Protein AF-A0A9E3TW87-F1 (afdb_monomer)

Mean predicted aligned error: 8.85 Å

Secondary structure (DSSP, 8-state):
-HHHHHHHHHHHHHHHHHHHHHHHHHHHHTT-SSHHHHHHHHHHHHH---GGGHHHHHHHHHT---HHHHHHHHHHHHHS--HHHHHHHHHHHHH-SSHHHHHHHHHHHHHH--HHHHHHHHHHTT-SSHHHHHHHHHHHHHHT-GGGHHHHHHTSEEEEEEEEEEEEEEEEEEE--TTSSS-PEEEEEEEEEEEEEEEE-HHHHHHHHHHTGGGT---TT-HHHHHHHHHHHTPPP---TT---

Sequence (245 aa):
QEVRLMSLNQRFDDAQRKWKPDLKRYRDNLNSRNDRTRAAALADIRAVKDPLAGASLIEMYDAEDYPEVRVLWIEVMGRTPGGAVTSAIVRAALEDTDQRVREAARDVLEVRGDDGALGRLHGELHSKDNTRVQLAAMAIERIGSQESMLPLIEALVTEHKFVVTRGNPGATSASFSPTGQGGGGLSAGGSTTVETRKIANSQALSALRKITQAHNVNFQYDEQAWKTWYGALHAPPEVNLRRVP

Nearest PDB structures (foldseek):
  6gx7-assembly2_F  TM=5.985E-01  e=6.066E-04  synthetic construct
  4xl5-assembly1_C  TM=5.994E-01  e=2.071E-03  synthetic construct
  6veh-assembly1_A  TM=5.968E-01  e=4.773E-03  synthetic construct
  4xvp-assembly3_F  TM=6.065E-01  e=9.038E-03  synthetic construct
  4zv6-assembly1_A  TM=4.979E-01  e=3.068E-03  synthetic construct

pLDDT: mean 88.92, std 13.25, range [42.31, 98.69]

Foldseek 3Di:
DVVVVVVVVVVLVVLLVVLQVLLVCLVVQCPDPDPVSVVVSLVVLQPDAELSPQVNLLVCLVPDPDLVVVLSSLNSLLNHDDLSSLVSLLCQLQPPPDPVSVVSSLVSCLVSLDVSNVVVLLVQLQDLDVSSVLSSLLSLLSNLDLVCLLSLLVSQKYKHKDWDKDFDQPDWDWDDDPPPPDDTDTDDTIDIDIDIDIDGRPSSQSSNCSNCVVVVDHPRSPSVVSVVVVCVVPPDDDPPPPPDD

Solvent-accessible surface area (backbone atoms only — not comparable to full-atom values): 13578 Å² total; per-residue (Å²): 114,66,71,60,52,52,54,50,50,51,54,51,52,55,54,31,59,52,37,42,63,50,51,51,52,30,58,56,29,55,71,43,92,46,66,69,50,21,54,49,21,53,49,55,56,65,65,48,51,57,52,56,35,37,69,39,48,52,52,52,38,76,72,45,88,50,58,75,56,32,34,52,40,44,58,30,45,57,62,27,59,51,73,69,37,45,50,50,40,52,45,32,35,61,63,48,89,49,66,67,35,18,49,50,23,36,55,39,46,38,75,58,66,48,67,74,46,51,60,50,37,51,55,31,37,70,43,81,47,66,67,44,22,39,38,25,23,48,43,46,37,65,50,48,57,71,85,47,48,65,55,32,44,70,28,20,58,42,77,37,78,41,83,46,70,50,59,52,84,87,41,66,50,73,49,78,69,91,80,81,77,80,75,72,46,81,42,72,50,51,49,78,44,78,44,78,44,79,42,76,31,65,37,20,46,50,23,46,44,62,58,38,48,92,70,74,62,82,60,77,74,41,47,66,61,46,51,55,50,53,50,63,74,68,50,75,81,78,80,72,85,80,78,73,135

Radius of gyration: 27.28 Å; Cα contacts (8 Å, |Δi|>4): 315; chains: 1; bounding box: 72×95×77 Å

Structure (mmCIF, N/CA/C/O backbone):
data_AF-A0A9E3TW87-F1
#
_entry.id   AF-A0A9E3TW87-F1
#
loop_
_atom_site.group_PDB
_atom_site.id
_atom_site.type_symbol
_atom_site.label_atom_id
_atom_site.label_alt_id
_atom_site.label_comp_id
_atom_site.label_asym_id
_atom_site.label_entity_id
_atom_site.label_seq_id
_atom_site.pdbx_PDB_ins_code
_atom_site.Cartn_x
_atom_site.Cartn_y
_atom_site.Cartn_z
_atom_site.occupancy
_atom_site.B_iso_or_equiv
_atom_site.auth_seq_id
_atom_site.auth_comp_id
_atom_site.auth_asym_id
_atom_site.auth_atom_id
_atom_site.pdbx_PDB_model_num
ATOM 1 N N . GLN A 1 1 ? 40.172 -2.857 8.205 1.00 63.84 1 GLN A N 1
ATOM 2 C CA . GLN A 1 1 ? 38.732 -3.204 8.172 1.00 63.84 1 GLN A CA 1
ATOM 3 C C . GLN A 1 1 ? 37.906 -2.080 7.542 1.00 63.84 1 GLN A C 1
ATOM 5 O O . GLN A 1 1 ? 37.118 -2.360 6.649 1.00 63.84 1 GLN A O 1
ATOM 10 N N . GLU A 1 2 ? 38.167 -0.819 7.896 1.00 75.44 2 GLU A N 1
ATOM 11 C CA . GLU A 1 2 ? 37.459 0.370 7.382 1.00 75.44 2 GLU A CA 1
ATOM 12 C C . GLU A 1 2 ? 37.583 0.595 5.864 1.00 75.44 2 GLU A C 1
ATOM 14 O O . GLU A 1 2 ? 36.572 0.787 5.201 1.00 75.44 2 GLU A O 1
ATOM 19 N N . VAL A 1 3 ? 38.773 0.443 5.268 1.00 77.94 3 VAL A N 1
ATOM 20 C CA . VAL A 1 3 ? 38.970 0.580 3.802 1.00 77.94 3 VAL A CA 1
ATOM 21 C C . VAL A 1 3 ? 38.133 -0.433 2.996 1.00 77.94 3 VAL A C 1
ATOM 23 O O . VAL A 1 3 ? 37.632 -0.138 1.909 1.00 77.94 3 VAL A O 1
ATOM 26 N N . ARG A 1 4 ? 37.919 -1.640 3.543 1.00 77.50 4 ARG A N 1
ATOM 27 C CA . ARG A 1 4 ? 37.067 -2.665 2.917 1.00 77.50 4 ARG A CA 1
ATOM 28 C C . ARG A 1 4 ? 35.583 -2.288 3.016 1.00 77.50 4 ARG A C 1
ATOM 30 O O . ARG A 1 4 ? 34.853 -2.497 2.059 1.00 77.50 4 ARG A O 1
ATOM 37 N N . LEU A 1 5 ? 35.150 -1.709 4.136 1.00 76.00 5 LEU A N 1
ATOM 38 C CA . LEU A 1 5 ? 33.772 -1.235 4.313 1.00 76.00 5 LEU A CA 1
ATOM 39 C C . LEU A 1 5 ? 33.472 -0.029 3.411 1.00 76.00 5 LEU A C 1
ATOM 41 O O . LEU A 1 5 ? 32.452 -0.019 2.730 1.00 76.00 5 LEU A O 1
ATOM 45 N N . MET A 1 6 ? 34.394 0.933 3.325 1.00 74.94 6 MET A N 1
ATOM 46 C CA . MET A 1 6 ? 34.268 2.092 2.434 1.00 74.94 6 MET A CA 1
ATOM 47 C C . MET A 1 6 ? 34.175 1.677 0.960 1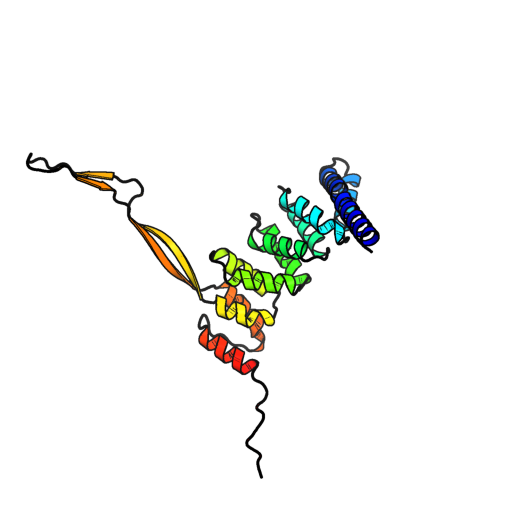.00 74.94 6 MET A C 1
ATOM 49 O O . MET A 1 6 ? 33.304 2.157 0.242 1.00 74.94 6 MET A O 1
ATOM 53 N N . SER A 1 7 ? 35.016 0.738 0.513 1.00 78.75 7 SER A N 1
ATOM 54 C CA . SER A 1 7 ? 34.972 0.253 -0.877 1.00 78.75 7 SER A CA 1
ATOM 55 C C . SER A 1 7 ? 33.719 -0.568 -1.200 1.00 78.75 7 SER A C 1
ATOM 57 O O . SER A 1 7 ? 33.245 -0.526 -2.335 1.00 78.75 7 SER A O 1
ATOM 59 N N . LEU A 1 8 ? 33.153 -1.292 -0.228 1.00 76.25 8 LEU A N 1
ATOM 60 C CA . LEU A 1 8 ? 31.867 -1.975 -0.392 1.00 76.25 8 LEU A CA 1
ATOM 61 C C . LEU A 1 8 ? 30.704 -0.982 -0.494 1.00 76.25 8 LEU A C 1
ATOM 63 O O . LEU A 1 8 ? 29.895 -1.118 -1.409 1.00 76.25 8 LEU A O 1
ATOM 67 N N . ASN A 1 9 ? 30.663 0.036 0.372 1.00 82.62 9 ASN A N 1
ATOM 68 C CA . ASN A 1 9 ? 29.645 1.088 0.305 1.00 82.62 9 ASN A CA 1
ATOM 69 C C . ASN A 1 9 ? 29.716 1.846 -1.022 1.00 82.62 9 ASN A C 1
ATOM 71 O O . ASN A 1 9 ? 28.702 2.023 -1.682 1.00 82.62 9 ASN A O 1
ATOM 75 N N . GLN A 1 10 ? 30.920 2.196 -1.477 1.00 82.75 10 GLN A N 1
ATOM 76 C CA . GLN A 1 10 ? 31.086 2.887 -2.752 1.00 82.75 10 GLN A CA 1
ATOM 77 C C . GLN A 1 10 ? 30.584 2.049 -3.937 1.00 82.75 10 GLN A C 1
ATOM 79 O O . GLN A 1 10 ? 29.877 2.557 -4.800 1.00 82.75 10 GLN A O 1
ATOM 84 N N . ARG A 1 11 ? 30.886 0.743 -3.964 1.00 76.12 11 ARG A N 1
ATOM 85 C CA . ARG A 1 11 ? 30.371 -0.163 -5.006 1.00 76.12 11 ARG A CA 1
ATOM 86 C C . ARG A 1 11 ? 28.851 -0.292 -4.967 1.00 76.12 11 ARG A C 1
ATOM 88 O O . ARG A 1 11 ? 28.235 -0.401 -6.024 1.00 76.12 11 ARG A O 1
ATOM 95 N N . PHE A 1 12 ? 28.271 -0.308 -3.771 1.00 79.19 12 PHE A N 1
ATOM 96 C CA . PHE A 1 12 ? 26.826 -0.337 -3.577 1.00 79.19 12 PHE A CA 1
ATOM 97 C C . PHE A 1 12 ? 26.178 0.947 -4.114 1.00 79.19 12 PHE A C 1
ATOM 99 O O . PHE A 1 12 ? 25.271 0.865 -4.942 1.00 79.19 12 PHE A O 1
ATOM 106 N N . ASP A 1 13 ? 26.712 2.112 -3.748 1.00 82.38 13 ASP A N 1
ATOM 107 C CA . ASP A 1 13 ? 26.238 3.420 -4.213 1.00 82.38 13 ASP A CA 1
ATOM 108 C C . ASP A 1 13 ? 26.360 3.561 -5.736 1.00 82.38 13 ASP A C 1
ATOM 110 O O . ASP A 1 13 ? 25.431 4.010 -6.411 1.00 82.38 13 ASP A O 1
ATOM 114 N N . ASP A 1 14 ? 27.490 3.137 -6.305 1.00 84.06 14 ASP A N 1
ATOM 115 C CA . ASP A 1 14 ? 27.721 3.176 -7.749 1.00 84.06 14 ASP A CA 1
ATOM 116 C C . ASP A 1 14 ? 26.752 2.254 -8.498 1.00 84.06 14 ASP A C 1
ATOM 118 O O . ASP A 1 14 ? 26.253 2.611 -9.566 1.00 84.06 14 ASP A O 1
ATOM 122 N N . ALA A 1 15 ? 26.452 1.076 -7.947 1.00 77.50 15 ALA A N 1
ATOM 123 C CA . ALA A 1 15 ? 25.490 0.152 -8.535 1.00 77.50 15 ALA A CA 1
ATOM 124 C C . ALA A 1 15 ? 24.050 0.689 -8.459 1.00 77.50 15 ALA A C 1
ATOM 126 O O . ALA A 1 15 ? 23.321 0.598 -9.447 1.00 77.50 15 ALA A O 1
ATOM 127 N N . GLN A 1 16 ? 23.661 1.340 -7.358 1.00 79.81 16 GLN A N 1
ATOM 128 C CA . GLN A 1 16 ? 22.368 2.030 -7.267 1.00 79.81 16 GLN A CA 1
ATOM 129 C C . GLN A 1 16 ? 22.259 3.187 -8.271 1.00 79.81 16 GLN A C 1
ATOM 131 O O . GLN A 1 16 ? 21.231 3.348 -8.932 1.00 79.81 16 GLN A O 1
ATOM 136 N N . ARG A 1 17 ? 23.330 3.975 -8.437 1.00 84.06 17 ARG A N 1
ATOM 137 C CA . ARG A 1 17 ? 23.361 5.130 -9.353 1.00 84.06 17 ARG A CA 1
ATOM 138 C C . ARG A 1 17 ? 23.232 4.750 -10.824 1.00 84.06 17 ARG A C 1
ATOM 140 O O . ARG A 1 17 ? 22.757 5.574 -11.604 1.00 84.06 17 ARG A O 1
ATOM 147 N N . LYS A 1 18 ? 23.626 3.534 -11.209 1.00 91.19 18 LYS A N 1
ATOM 148 C CA . LYS A 1 18 ? 23.510 3.051 -12.597 1.00 91.19 18 LYS A CA 1
ATOM 149 C C . LYS A 1 18 ? 22.063 2.875 -13.048 1.00 91.19 18 LYS A C 1
ATOM 151 O O . LYS A 1 18 ? 21.763 3.135 -14.209 1.00 91.19 18 LYS A O 1
ATOM 156 N N . TRP A 1 19 ? 21.164 2.505 -12.137 1.00 95.19 19 TRP A N 1
ATOM 157 C CA . TRP A 1 19 ? 19.776 2.220 -12.497 1.00 95.19 19 TRP A CA 1
ATOM 158 C C . TRP A 1 19 ? 19.000 3.457 -12.942 1.00 95.19 19 TRP A C 1
ATOM 160 O O . TRP A 1 19 ? 18.199 3.372 -13.867 1.00 95.19 19 TRP A O 1
ATOM 170 N N . LYS A 1 20 ? 19.252 4.624 -12.347 1.00 95.06 20 LYS A N 1
ATOM 171 C CA . LYS A 1 20 ? 18.506 5.846 -12.671 1.00 95.06 20 LYS A CA 1
ATOM 172 C C . LYS A 1 20 ? 18.641 6.275 -14.146 1.00 95.06 20 LYS A C 1
ATOM 174 O O . LYS A 1 20 ? 17.605 6.485 -14.776 1.00 95.06 20 LYS A O 1
ATOM 179 N N . PRO A 1 21 ? 19.848 6.400 -14.736 1.00 96.56 21 PRO A N 1
ATOM 180 C CA . PRO A 1 21 ? 19.993 6.677 -16.166 1.00 96.56 21 PRO A CA 1
ATOM 181 C C . PRO A 1 21 ? 19.332 5.628 -17.069 1.00 96.56 21 PRO A C 1
ATOM 183 O O . PRO A 1 21 ? 18.694 5.994 -18.055 1.00 96.56 21 PRO A O 1
ATOM 186 N N . ASP A 1 22 ? 19.458 4.341 -16.732 1.00 96.81 22 ASP A N 1
ATOM 187 C CA . ASP A 1 22 ? 18.876 3.256 -17.526 1.00 96.81 22 ASP A CA 1
ATOM 188 C C . ASP A 1 22 ? 17.345 3.295 -17.502 1.00 96.81 22 ASP A C 1
ATOM 190 O O . ASP A 1 22 ? 16.719 3.276 -18.561 1.00 96.81 22 ASP A O 1
ATOM 194 N N . LEU A 1 23 ? 16.738 3.446 -16.320 1.00 97.69 23 LEU A N 1
ATOM 195 C CA . LEU A 1 23 ? 15.285 3.549 -16.176 1.00 97.69 23 LEU A CA 1
ATOM 196 C C . LEU A 1 23 ? 14.719 4.786 -16.880 1.00 97.69 23 LEU A C 1
ATOM 198 O O . LEU A 1 23 ? 13.687 4.674 -17.541 1.00 97.69 23 LEU A O 1
ATOM 202 N N . LYS A 1 24 ? 15.411 5.934 -16.816 1.00 97.88 24 LYS A N 1
ATOM 203 C CA . LYS A 1 24 ? 15.034 7.129 -17.590 1.00 97.88 24 LYS A CA 1
ATOM 204 C C . LYS A 1 24 ? 15.050 6.851 -19.090 1.00 97.88 24 LYS A C 1
ATOM 206 O O . LYS A 1 24 ? 14.064 7.114 -19.770 1.00 97.88 24 LYS A O 1
ATOM 211 N N . ARG A 1 25 ? 16.123 6.233 -19.598 1.00 98.00 25 ARG A N 1
ATOM 212 C CA . ARG A 1 25 ? 16.220 5.849 -21.014 1.00 98.00 25 ARG A CA 1
ATOM 213 C C . ARG A 1 25 ? 15.094 4.894 -21.418 1.00 98.00 25 ARG A C 1
ATOM 215 O O . ARG A 1 25 ? 14.512 5.066 -22.487 1.00 98.00 25 ARG A O 1
ATOM 222 N N . TYR A 1 26 ? 14.780 3.891 -20.598 1.00 98.00 26 TYR A N 1
ATOM 223 C CA . TYR A 1 26 ? 13.673 2.978 -20.891 1.00 98.00 26 TYR A CA 1
ATOM 224 C C . TYR A 1 26 ? 12.335 3.718 -20.902 1.00 98.00 26 TYR A C 1
ATOM 226 O O . TYR A 1 26 ? 11.549 3.542 -21.832 1.00 98.00 26 TYR A O 1
ATOM 234 N N . ARG A 1 27 ? 12.102 4.602 -19.929 1.00 98.00 27 ARG A N 1
ATOM 235 C CA . ARG A 1 27 ? 10.888 5.415 -19.861 1.00 98.00 27 ARG A CA 1
ATOM 236 C C . ARG A 1 27 ? 10.709 6.310 -21.087 1.00 98.00 27 ARG A C 1
ATOM 238 O O . ARG A 1 27 ? 9.609 6.350 -21.642 1.00 98.00 27 ARG A O 1
ATOM 245 N N . ASP A 1 28 ? 11.771 6.976 -21.530 1.00 97.69 28 ASP A N 1
ATOM 246 C CA . ASP A 1 28 ? 11.757 7.806 -22.739 1.00 97.69 28 ASP A CA 1
ATOM 247 C C . ASP A 1 28 ? 11.458 6.957 -23.983 1.00 97.69 28 ASP A C 1
ATOM 249 O O . ASP A 1 28 ? 10.641 7.326 -24.831 1.00 97.69 28 ASP A O 1
ATOM 253 N N . ASN A 1 29 ? 12.056 5.765 -24.062 1.00 98.19 29 ASN A N 1
ATOM 254 C CA . ASN A 1 29 ? 11.849 4.835 -25.167 1.00 98.19 29 ASN A CA 1
ATOM 255 C C . ASN A 1 29 ? 10.424 4.262 -25.235 1.00 98.19 29 ASN A C 1
ATOM 257 O O . ASN A 1 29 ? 10.007 3.872 -26.329 1.00 98.19 29 ASN A O 1
ATOM 261 N N . LEU A 1 30 ? 9.647 4.266 -24.140 1.00 97.19 30 LEU A N 1
ATOM 262 C CA . LEU A 1 30 ? 8.211 3.946 -24.190 1.00 97.19 30 LEU A CA 1
ATOM 263 C C . LEU A 1 30 ? 7.424 4.928 -25.072 1.00 97.19 30 LEU A C 1
ATOM 265 O O . LEU A 1 30 ? 6.406 4.542 -25.638 1.00 97.19 30 LEU A O 1
ATOM 269 N N . ASN A 1 31 ? 7.915 6.158 -25.259 1.00 95.12 31 ASN A N 1
ATOM 270 C CA . ASN A 1 31 ? 7.292 7.169 -26.120 1.00 95.12 31 ASN A CA 1
ATOM 271 C C . ASN A 1 31 ? 7.835 7.144 -27.567 1.00 95.12 31 ASN A C 1
ATOM 273 O O . ASN A 1 31 ? 7.467 7.987 -28.388 1.00 95.12 31 ASN A O 1
ATOM 277 N N . SER A 1 32 ? 8.728 6.205 -27.906 1.00 97.00 32 SER A N 1
ATOM 278 C CA . SER A 1 32 ? 9.343 6.133 -29.236 1.00 97.00 32 SER A CA 1
ATOM 279 C C . SER A 1 32 ? 8.311 5.878 -30.338 1.00 97.00 32 SER A C 1
ATOM 281 O O . SER A 1 32 ? 7.417 5.048 -30.199 1.00 97.00 32 SER A O 1
ATOM 283 N N . ARG A 1 33 ? 8.476 6.512 -31.506 1.00 96.44 33 ARG A N 1
ATOM 284 C CA . ARG A 1 33 ? 7.653 6.209 -32.694 1.00 96.44 33 ARG A CA 1
ATOM 285 C C . ARG A 1 33 ? 7.914 4.808 -33.258 1.00 96.44 33 ARG A C 1
ATOM 287 O O . ARG A 1 33 ? 7.078 4.290 -33.986 1.00 96.44 33 ARG A O 1
ATOM 294 N N . ASN A 1 34 ? 9.049 4.191 -32.926 1.00 97.62 34 ASN A N 1
ATOM 295 C CA . ASN A 1 34 ? 9.398 2.847 -33.376 1.00 97.62 34 ASN A CA 1
ATOM 296 C C . ASN A 1 34 ? 8.839 1.788 -32.415 1.00 97.62 34 ASN A C 1
ATOM 298 O O . ASN A 1 34 ? 9.266 1.691 -31.263 1.00 97.62 34 ASN A O 1
ATOM 302 N N . ASP A 1 35 ? 7.929 0.957 -32.919 1.00 97.44 35 ASP A N 1
ATOM 303 C CA . ASP A 1 35 ? 7.254 -0.103 -32.163 1.00 97.44 35 ASP A CA 1
ATOM 304 C C . ASP A 1 35 ? 8.229 -1.090 -31.515 1.00 97.44 35 ASP A C 1
ATOM 306 O O . ASP A 1 35 ? 8.029 -1.490 -30.368 1.00 97.44 35 ASP A O 1
ATOM 310 N N . ARG A 1 36 ? 9.324 -1.438 -32.205 1.00 97.56 36 ARG A N 1
ATOM 311 C CA . ARG A 1 36 ? 10.351 -2.338 -31.657 1.00 97.56 36 ARG A CA 1
ATOM 312 C C . ARG A 1 36 ? 11.069 -1.706 -30.472 1.00 97.56 36 ARG A C 1
ATOM 314 O O . ARG A 1 36 ? 11.344 -2.395 -29.497 1.00 97.56 36 ARG A O 1
ATOM 321 N N . THR A 1 37 ? 11.343 -0.403 -30.534 1.00 98.06 37 THR A N 1
ATOM 322 C CA . THR A 1 37 ? 11.973 0.338 -29.433 1.00 98.06 37 THR A CA 1
ATOM 323 C C . THR A 1 37 ? 11.049 0.420 -28.222 1.00 98.06 37 THR A C 1
ATOM 325 O O . THR A 1 37 ? 11.506 0.169 -27.109 1.00 98.06 37 THR A O 1
ATOM 328 N N . ARG A 1 38 ? 9.751 0.695 -28.425 1.00 97.81 38 ARG A N 1
ATOM 329 C CA . ARG A 1 38 ? 8.768 0.688 -27.326 1.00 97.81 38 ARG A CA 1
ATOM 330 C C . ARG A 1 38 ? 8.646 -0.692 -26.683 1.00 97.81 38 ARG A C 1
ATOM 332 O O . ARG A 1 38 ? 8.673 -0.805 -25.461 1.00 97.81 38 ARG A O 1
ATOM 339 N N . ALA A 1 39 ? 8.543 -1.741 -27.502 1.00 98.00 39 ALA A N 1
ATOM 340 C CA . ALA A 1 39 ? 8.435 -3.115 -27.020 1.00 98.00 39 ALA A CA 1
ATOM 341 C C . ALA A 1 39 ? 9.685 -3.552 -26.238 1.00 98.00 39 ALA A C 1
ATOM 343 O O . ALA A 1 39 ? 9.552 -4.151 -25.173 1.00 98.00 39 ALA A O 1
ATOM 344 N N . ALA A 1 40 ? 10.881 -3.209 -26.730 1.00 98.19 40 ALA A N 1
ATOM 345 C CA . ALA A 1 40 ? 12.136 -3.473 -26.031 1.00 98.19 40 ALA A CA 1
ATOM 346 C C . ALA A 1 40 ? 12.194 -2.743 -24.682 1.00 98.19 40 ALA A C 1
ATOM 348 O O . ALA A 1 40 ? 12.457 -3.374 -23.668 1.00 98.19 40 ALA A O 1
ATOM 349 N N . ALA A 1 41 ? 11.841 -1.456 -24.640 1.00 98.06 41 ALA A N 1
ATOM 350 C CA . ALA A 1 41 ? 11.826 -0.690 -23.396 1.00 98.06 41 ALA A CA 1
ATOM 351 C C . ALA A 1 41 ? 10.852 -1.253 -22.352 1.00 98.06 41 ALA A C 1
ATOM 353 O O . ALA A 1 41 ? 11.186 -1.342 -21.173 1.00 98.06 41 ALA A O 1
ATOM 354 N N . LEU A 1 42 ? 9.660 -1.678 -22.780 1.00 98.12 4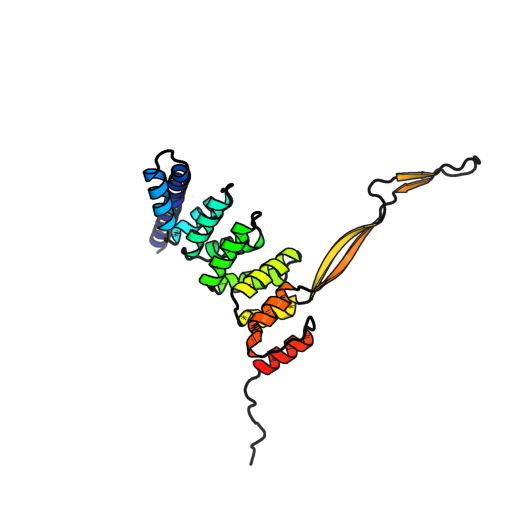2 LEU A N 1
ATOM 355 C CA . LEU A 1 42 ? 8.702 -2.329 -21.889 1.00 98.12 42 LEU A CA 1
ATOM 356 C C . LEU A 1 42 ? 9.237 -3.665 -21.352 1.00 98.12 42 LEU A C 1
ATOM 358 O O . LEU A 1 42 ? 9.028 -3.983 -20.180 1.00 98.12 42 LEU A O 1
ATOM 362 N N . ALA A 1 43 ? 9.922 -4.444 -22.193 1.00 98.00 43 ALA A N 1
ATOM 363 C CA . ALA A 1 43 ? 10.568 -5.683 -21.774 1.00 98.00 43 ALA A CA 1
ATOM 364 C C . ALA A 1 43 ? 11.702 -5.414 -20.772 1.00 98.00 43 ALA A C 1
ATOM 366 O O . ALA A 1 43 ? 11.744 -6.068 -19.731 1.00 98.00 43 ALA A O 1
ATOM 367 N N . ASP A 1 44 ? 12.547 -4.414 -21.037 1.00 97.69 44 ASP A N 1
ATOM 368 C CA . ASP A 1 44 ? 13.650 -4.009 -20.161 1.00 97.69 44 ASP A CA 1
ATOM 369 C C . ASP A 1 44 ? 13.133 -3.560 -18.789 1.00 97.69 44 ASP A C 1
ATOM 371 O O . ASP A 1 44 ? 13.623 -4.034 -17.765 1.00 97.69 44 ASP A O 1
ATOM 375 N N . ILE A 1 45 ? 12.084 -2.726 -18.751 1.00 97.56 45 ILE A N 1
ATOM 376 C CA . ILE A 1 45 ? 11.432 -2.292 -17.503 1.00 97.56 45 ILE A CA 1
ATOM 377 C C . ILE A 1 45 ? 10.907 -3.496 -16.713 1.00 97.56 45 ILE A C 1
ATOM 379 O O . ILE A 1 45 ? 11.156 -3.615 -15.515 1.00 97.56 45 ILE A O 1
ATOM 383 N N . ARG A 1 46 ? 10.211 -4.427 -17.375 1.00 96.62 46 ARG A N 1
ATOM 384 C CA . ARG A 1 46 ? 9.644 -5.616 -16.715 1.00 96.62 46 ARG A CA 1
ATOM 385 C C . ARG A 1 46 ? 10.696 -6.628 -16.263 1.00 96.62 46 ARG A C 1
ATOM 387 O O . ARG A 1 46 ? 10.415 -7.431 -15.372 1.00 96.62 46 ARG A O 1
ATOM 394 N N . ALA A 1 47 ? 11.879 -6.610 -16.869 1.00 95.94 47 ALA A N 1
ATOM 395 C CA . ALA A 1 47 ? 12.988 -7.480 -16.504 1.00 95.94 47 ALA A CA 1
ATOM 396 C C . ALA A 1 47 ? 13.724 -7.014 -15.236 1.00 95.94 47 ALA A C 1
ATOM 398 O O . ALA A 1 47 ? 14.486 -7.798 -14.664 1.00 95.94 47 ALA A O 1
ATOM 399 N N . VAL A 1 48 ? 13.490 -5.782 -14.767 1.00 94.94 48 VAL A N 1
ATOM 400 C CA . VAL A 1 48 ? 14.129 -5.253 -13.557 1.00 94.94 48 VAL A CA 1
ATOM 401 C C . VAL A 1 48 ? 13.682 -6.042 -12.326 1.00 94.94 48 VAL A C 1
ATOM 403 O O . VAL A 1 48 ? 12.505 -6.082 -11.973 1.00 94.94 48 VAL A O 1
ATOM 406 N N . LYS A 1 49 ? 14.656 -6.680 -11.671 1.00 90.88 49 LYS A N 1
ATOM 407 C CA . LYS A 1 49 ? 14.495 -7.420 -10.405 1.00 90.88 49 LYS A CA 1
ATOM 408 C C . LYS A 1 49 ? 15.630 -7.151 -9.412 1.00 90.88 49 LYS A C 1
ATOM 410 O O . LYS A 1 49 ? 15.662 -7.749 -8.341 1.00 90.88 49 LYS A O 1
ATOM 415 N N . ASP A 1 50 ? 16.586 -6.301 -9.786 1.00 92.62 50 ASP A N 1
ATOM 416 C CA . ASP A 1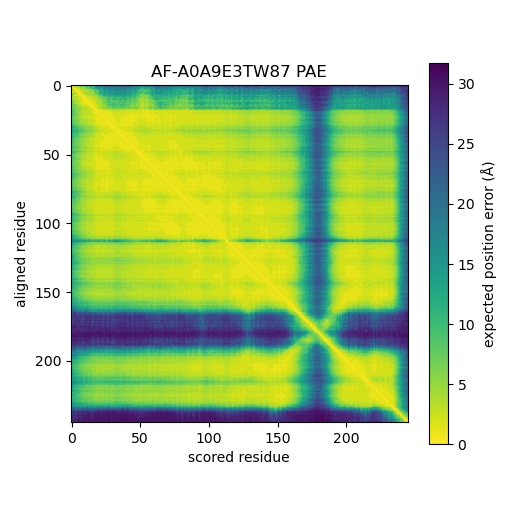 50 ? 17.748 -5.986 -8.960 1.00 92.62 50 ASP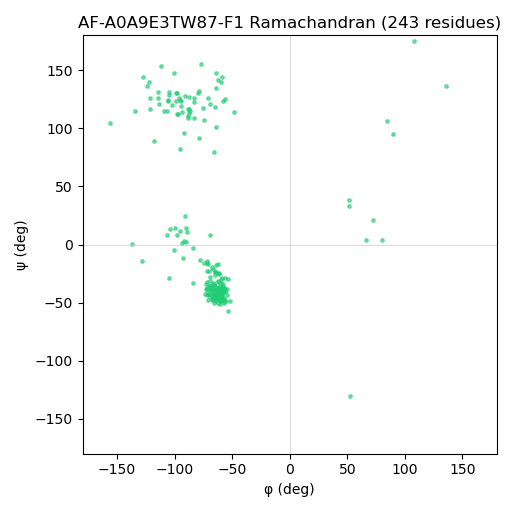 A CA 1
ATOM 417 C C . ASP A 1 50 ? 17.301 -5.173 -7.731 1.00 92.62 50 ASP A C 1
ATOM 419 O O . ASP A 1 50 ? 16.746 -4.084 -7.904 1.00 92.62 50 ASP A O 1
ATOM 423 N N . PRO A 1 51 ? 17.549 -5.647 -6.494 1.00 92.12 51 PRO A N 1
ATOM 424 C CA . PRO A 1 51 ? 17.238 -4.893 -5.279 1.00 92.12 51 PRO A CA 1
ATOM 425 C C . PRO A 1 51 ? 17.839 -3.477 -5.269 1.00 92.12 51 PRO A C 1
ATOM 427 O O . PRO A 1 51 ? 17.265 -2.556 -4.683 1.00 92.12 51 PRO A O 1
ATOM 430 N N . LEU A 1 52 ? 18.977 -3.275 -5.943 1.00 93.88 52 LEU A N 1
ATOM 431 C CA . LEU A 1 52 ? 19.652 -1.978 -6.039 1.00 93.88 52 LEU A CA 1
ATOM 432 C C . LEU A 1 52 ? 18.892 -0.973 -6.915 1.00 93.88 52 LEU A C 1
ATOM 434 O O . LEU A 1 52 ? 19.122 0.231 -6.799 1.00 93.88 52 LEU A O 1
ATOM 438 N N . ALA A 1 53 ? 17.947 -1.435 -7.738 1.00 96.12 53 ALA A N 1
ATOM 439 C CA . ALA A 1 53 ? 17.070 -0.567 -8.516 1.00 96.12 53 ALA A CA 1
ATOM 440 C C . ALA A 1 53 ? 15.989 0.109 -7.657 1.00 96.12 53 ALA A C 1
ATOM 442 O O . ALA A 1 53 ? 15.398 1.090 -8.105 1.00 96.12 53 ALA A O 1
ATOM 443 N N . GLY A 1 54 ? 15.739 -0.370 -6.429 1.00 96.25 54 GLY A N 1
ATOM 444 C CA . GLY A 1 54 ? 14.604 0.048 -5.600 1.00 96.25 54 GLY A CA 1
ATOM 445 C C . GLY A 1 54 ? 14.467 1.564 -5.434 1.00 96.25 54 GLY A C 1
ATOM 446 O O . GLY A 1 54 ? 13.399 2.109 -5.688 1.00 96.25 54 GLY A O 1
ATOM 447 N N . ALA A 1 55 ? 15.550 2.267 -5.090 1.00 95.50 55 ALA A N 1
ATOM 448 C CA . ALA A 1 55 ? 15.518 3.726 -4.939 1.00 95.50 55 ALA A CA 1
ATOM 449 C C . ALA A 1 55 ? 15.201 4.450 -6.259 1.00 95.50 55 ALA A C 1
ATOM 451 O O . ALA A 1 55 ? 14.434 5.410 -6.274 1.00 95.50 55 ALA A O 1
ATOM 452 N N . SER A 1 56 ? 15.752 3.961 -7.374 1.00 97.19 56 SER A N 1
ATOM 453 C CA . SER A 1 56 ? 15.507 4.554 -8.691 1.00 97.19 56 SER A CA 1
ATOM 454 C C . SER A 1 56 ? 14.082 4.277 -9.179 1.00 97.19 56 SER A C 1
ATOM 456 O O . SER A 1 56 ? 13.473 5.165 -9.761 1.00 97.19 56 SER A O 1
ATOM 458 N N . LEU A 1 57 ? 13.523 3.091 -8.911 1.00 98.19 57 LEU A N 1
ATOM 459 C CA . LEU A 1 57 ? 12.129 2.753 -9.233 1.00 98.19 57 LEU A CA 1
ATOM 460 C C . LEU A 1 57 ? 11.135 3.644 -8.480 1.00 98.19 57 LEU A C 1
ATOM 462 O O . LEU A 1 57 ? 10.174 4.113 -9.081 1.00 98.19 57 LEU A O 1
ATOM 466 N N . ILE A 1 58 ? 11.391 3.910 -7.194 1.00 98.44 58 ILE A N 1
ATOM 467 C CA . ILE A 1 58 ? 10.572 4.828 -6.390 1.00 98.44 58 ILE A CA 1
ATOM 468 C C . ILE A 1 58 ? 10.625 6.237 -6.988 1.00 98.44 58 ILE A C 1
ATOM 470 O O . ILE A 1 58 ? 9.582 6.849 -7.186 1.00 98.44 58 ILE A O 1
ATOM 474 N N . GLU A 1 59 ? 11.819 6.721 -7.351 1.00 97.94 59 GLU A N 1
ATOM 475 C CA . GLU A 1 59 ? 11.963 8.030 -8.000 1.00 97.94 59 GLU A CA 1
ATOM 476 C C . GLU A 1 59 ? 11.225 8.092 -9.349 1.00 97.94 59 GLU A C 1
ATOM 478 O O . GLU A 1 59 ? 10.589 9.101 -9.647 1.00 97.94 59 GLU A O 1
ATOM 483 N N . MET A 1 60 ? 11.281 7.027 -10.160 1.00 98.00 60 MET A N 1
ATOM 484 C CA . MET A 1 60 ? 10.536 6.975 -11.424 1.00 98.00 60 MET A CA 1
ATOM 485 C C . MET A 1 60 ? 9.026 6.986 -11.193 1.00 98.00 60 MET A C 1
ATOM 487 O O . MET A 1 60 ? 8.329 7.681 -11.919 1.00 98.00 60 MET A O 1
ATOM 491 N N . TYR A 1 61 ? 8.524 6.268 -10.186 1.00 98.56 61 TYR A N 1
ATOM 492 C CA . TYR A 1 61 ? 7.107 6.291 -9.820 1.00 98.56 61 TYR A CA 1
ATOM 493 C C . TYR A 1 61 ? 6.651 7.681 -9.348 1.00 98.56 61 TYR A C 1
ATOM 495 O O . TYR A 1 61 ? 5.618 8.165 -9.804 1.00 98.56 61 TYR A O 1
ATOM 503 N N . ASP A 1 62 ? 7.426 8.338 -8.481 1.00 98.12 62 ASP A N 1
ATOM 504 C CA . ASP A 1 62 ? 7.063 9.643 -7.911 1.00 98.12 62 ASP A CA 1
ATOM 505 C C . ASP A 1 62 ? 7.088 10.781 -8.940 1.00 98.12 62 ASP A C 1
ATOM 507 O O . ASP A 1 62 ? 6.352 11.756 -8.799 1.00 98.12 62 ASP A O 1
ATOM 511 N N . ALA A 1 63 ? 7.923 10.665 -9.975 1.00 97.56 63 ALA A N 1
ATOM 512 C CA . ALA A 1 63 ? 8.022 11.643 -11.057 1.00 97.56 63 ALA A CA 1
ATOM 513 C C . ALA A 1 63 ? 7.081 11.354 -12.244 1.00 97.56 63 ALA A C 1
ATOM 515 O O . ALA A 1 63 ? 7.145 12.060 -13.249 1.00 97.56 63 ALA A O 1
ATOM 516 N N . GLU A 1 64 ? 6.258 10.303 -12.177 1.00 98.00 64 GLU A N 1
ATOM 517 C CA . GLU A 1 64 ? 5.460 9.839 -13.311 1.00 98.00 64 GLU A CA 1
ATOM 518 C C . GLU A 1 64 ? 4.043 10.426 -13.328 1.00 98.00 64 GLU A C 1
ATOM 520 O O . GLU A 1 64 ? 3.178 10.080 -12.515 1.00 98.00 64 GLU A O 1
ATOM 525 N N . ASP A 1 65 ? 3.765 11.238 -14.345 1.00 97.06 65 ASP A N 1
ATOM 526 C CA . ASP A 1 65 ? 2.456 11.866 -14.535 1.00 97.06 65 ASP A CA 1
ATOM 527 C C . ASP A 1 65 ? 1.383 10.873 -15.009 1.00 97.06 65 ASP A C 1
ATOM 529 O O . ASP A 1 65 ? 0.215 10.977 -14.618 1.00 97.06 65 ASP A O 1
ATOM 533 N N . TYR A 1 66 ? 1.766 9.886 -15.825 1.00 97.56 66 TYR A N 1
ATOM 534 C CA . TYR A 1 66 ? 0.832 8.996 -16.514 1.00 97.56 66 TYR A CA 1
ATOM 535 C C . TYR A 1 66 ? 0.444 7.794 -15.635 1.00 97.56 66 TYR A C 1
ATOM 537 O O . TYR A 1 66 ? 1.299 6.946 -15.347 1.00 97.56 66 TYR A O 1
ATOM 545 N N . PRO A 1 67 ? -0.833 7.656 -15.221 1.00 98.31 67 PRO A N 1
ATOM 546 C CA . PRO A 1 67 ? -1.249 6.586 -14.313 1.00 98.31 67 PRO A CA 1
ATOM 547 C C . PRO A 1 67 ? -0.952 5.178 -14.836 1.00 98.31 67 PRO A C 1
ATOM 549 O O . PRO A 1 67 ? -0.561 4.303 -14.070 1.00 98.31 67 PRO A O 1
ATOM 552 N N . GLU A 1 68 ? -1.080 4.949 -16.143 1.00 97.44 68 GLU A N 1
ATOM 553 C CA . GLU A 1 68 ? -0.766 3.665 -16.775 1.00 97.44 68 GLU A CA 1
ATOM 554 C C . GLU A 1 68 ? 0.713 3.280 -16.637 1.00 97.44 68 GLU A C 1
ATOM 556 O O . GLU A 1 68 ? 1.038 2.099 -16.508 1.00 97.44 68 GLU A O 1
ATOM 561 N N . VAL A 1 69 ? 1.612 4.265 -16.603 1.00 98.19 69 VAL A N 1
ATOM 562 C CA . VAL A 1 69 ? 3.038 4.019 -16.386 1.00 98.19 69 VAL A CA 1
ATOM 563 C C . VAL A 1 69 ? 3.346 3.902 -14.892 1.00 98.19 69 VAL A C 1
ATOM 565 O O . VAL A 1 69 ? 4.163 3.065 -14.511 1.00 98.19 69 VAL A O 1
ATOM 568 N N . ARG A 1 70 ? 2.633 4.625 -14.016 1.00 98.62 70 ARG A N 1
ATOM 569 C CA . ARG A 1 70 ? 2.707 4.386 -12.563 1.00 98.62 70 ARG A CA 1
ATOM 570 C C . ARG A 1 70 ? 2.306 2.961 -12.193 1.00 98.62 70 ARG A C 1
ATOM 572 O O . ARG A 1 70 ? 2.997 2.342 -11.388 1.00 98.62 70 ARG A O 1
ATOM 579 N N . VAL A 1 71 ? 1.261 2.410 -12.818 1.00 98.69 71 VAL A N 1
ATOM 580 C CA . VAL A 1 71 ? 0.896 0.988 -12.666 1.00 98.69 71 VAL A CA 1
ATOM 581 C C . VAL A 1 71 ? 2.063 0.082 -13.068 1.00 98.69 71 VAL A C 1
ATOM 583 O O . VAL A 1 71 ? 2.425 -0.809 -12.303 1.00 98.69 71 VAL A O 1
ATOM 586 N N . LEU A 1 72 ? 2.718 0.343 -14.205 1.00 98.31 72 LEU A N 1
ATOM 587 C CA . LEU A 1 72 ? 3.901 -0.420 -14.623 1.00 98.31 72 LEU A CA 1
ATOM 588 C C . LEU A 1 72 ? 5.034 -0.344 -13.583 1.00 98.31 72 LEU A C 1
ATOM 590 O O . LEU A 1 72 ? 5.642 -1.368 -13.267 1.00 98.31 72 LEU A O 1
ATOM 594 N N . TRP A 1 73 ? 5.305 0.833 -13.013 1.00 98.50 73 TRP A N 1
ATOM 595 C CA . TRP A 1 73 ? 6.304 0.968 -11.949 1.00 98.50 73 TRP A CA 1
ATOM 596 C C . TRP A 1 73 ? 5.921 0.195 -10.687 1.00 98.50 73 TRP A C 1
AT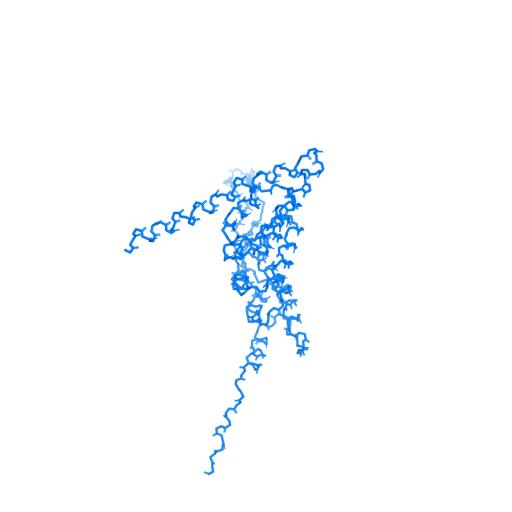OM 598 O O . TRP A 1 73 ? 6.779 -0.468 -10.106 1.00 98.50 73 TRP A O 1
ATOM 608 N N . ILE A 1 74 ? 4.645 0.208 -10.302 1.00 98.56 74 ILE A N 1
ATOM 609 C CA . ILE A 1 74 ? 4.116 -0.579 -9.181 1.00 98.56 74 ILE A CA 1
ATOM 610 C C . ILE A 1 74 ? 4.286 -2.083 -9.421 1.00 98.56 74 ILE A C 1
ATOM 612 O O . ILE A 1 74 ? 4.760 -2.787 -8.529 1.00 98.56 74 ILE A O 1
ATOM 616 N N . GLU A 1 75 ? 4.000 -2.581 -10.626 1.00 97.56 75 GLU A N 1
ATOM 617 C CA . GLU A 1 75 ? 4.221 -3.990 -10.982 1.00 97.56 75 GLU A CA 1
ATOM 618 C C . GLU A 1 75 ? 5.696 -4.404 -10.855 1.00 97.56 75 GLU A C 1
ATOM 620 O O . GLU A 1 75 ? 6.007 -5.501 -10.378 1.00 97.56 75 GLU A O 1
ATOM 625 N N . VAL A 1 76 ? 6.621 -3.548 -11.301 1.00 97.88 76 VAL A N 1
ATOM 626 C CA . VAL A 1 76 ? 8.069 -3.810 -11.232 1.00 97.88 76 VAL A CA 1
ATOM 627 C C . VAL A 1 76 ? 8.579 -3.725 -9.793 1.00 97.88 76 VAL A C 1
ATOM 629 O O . VAL A 1 76 ? 9.312 -4.609 -9.339 1.00 97.88 76 VAL A O 1
ATOM 632 N N . MET A 1 77 ? 8.138 -2.716 -9.038 1.00 97.50 77 MET A N 1
ATOM 633 C CA . MET A 1 77 ? 8.393 -2.611 -7.600 1.00 97.50 77 MET A CA 1
ATOM 634 C C . MET A 1 77 ? 7.868 -3.840 -6.853 1.00 97.50 77 MET A C 1
ATOM 636 O O . MET A 1 77 ? 8.550 -4.362 -5.974 1.00 97.50 77 MET A O 1
ATOM 640 N N . GLY A 1 78 ? 6.724 -4.384 -7.269 1.00 95.88 78 GLY A N 1
ATOM 641 C CA . GLY A 1 78 ? 6.145 -5.597 -6.703 1.00 95.88 78 GLY A CA 1
ATOM 642 C C . GLY A 1 78 ? 7.066 -6.816 -6.739 1.00 95.88 78 GLY A C 1
ATOM 643 O O . GLY A 1 78 ? 7.003 -7.655 -5.842 1.00 95.88 78 GLY A O 1
ATOM 644 N N . ARG A 1 79 ? 7.977 -6.881 -7.715 1.00 93.44 79 ARG A N 1
ATOM 645 C CA . ARG A 1 79 ? 8.960 -7.968 -7.885 1.00 93.44 79 ARG A CA 1
ATOM 646 C C . ARG A 1 79 ? 10.354 -7.609 -7.365 1.00 93.44 79 ARG A C 1
ATOM 648 O O . ARG A 1 79 ? 11.235 -8.465 -7.361 1.00 93.44 79 ARG A O 1
ATOM 655 N N . THR A 1 80 ? 10.552 -6.367 -6.928 1.00 94.12 80 THR A N 1
ATOM 656 C CA . THR A 1 80 ? 11.814 -5.883 -6.365 1.00 94.12 80 THR A CA 1
ATOM 657 C C . THR A 1 80 ? 11.754 -5.983 -4.834 1.00 94.12 80 THR A C 1
ATOM 659 O O . THR A 1 80 ? 10.819 -5.465 -4.214 1.00 94.12 80 THR A O 1
ATOM 662 N N . PRO A 1 81 ? 12.703 -6.669 -4.176 1.00 91.12 81 PRO A N 1
ATOM 663 C CA . PRO A 1 81 ? 12.723 -6.747 -2.719 1.00 91.12 81 PRO A CA 1
ATOM 664 C C . PRO A 1 81 ? 13.264 -5.448 -2.104 1.00 91.12 81 PRO A C 1
ATOM 666 O O . PRO A 1 81 ? 14.049 -4.727 -2.716 1.00 91.12 81 PRO A O 1
ATOM 669 N N . GLY A 1 82 ? 12.879 -5.176 -0.856 1.00 92.12 82 GLY A N 1
ATOM 670 C CA . GLY A 1 82 ? 13.411 -4.062 -0.069 1.00 92.12 82 GLY A CA 1
ATOM 671 C C . GLY A 1 82 ? 12.329 -3.291 0.681 1.00 92.12 82 GLY A C 1
ATOM 672 O O . GLY A 1 82 ? 11.290 -2.947 0.124 1.00 92.12 82 GLY A O 1
ATOM 673 N N . GLY A 1 83 ? 12.596 -2.963 1.948 1.00 93.94 83 GLY A N 1
ATOM 674 C CA . GLY A 1 83 ? 11.621 -2.284 2.808 1.00 93.94 83 GLY A CA 1
ATOM 675 C C . GLY A 1 83 ? 11.204 -0.895 2.307 1.00 93.94 83 GLY A C 1
ATOM 676 O O . GLY A 1 83 ? 10.051 -0.507 2.480 1.00 93.94 83 GLY A O 1
ATOM 677 N N . ALA A 1 84 ? 12.103 -0.159 1.643 1.00 95.12 84 ALA A N 1
ATOM 678 C CA . ALA A 1 84 ? 11.771 1.122 1.011 1.00 95.12 84 ALA A CA 1
ATOM 679 C C . ALA A 1 84 ? 10.766 0.948 -0.140 1.00 95.12 84 ALA A C 1
ATOM 681 O O . ALA A 1 84 ? 9.817 1.719 -0.246 1.00 95.12 84 ALA A O 1
ATOM 682 N N . VAL A 1 85 ? 10.928 -0.107 -0.946 1.00 96.88 85 VAL A N 1
ATOM 683 C CA . VAL A 1 85 ? 10.011 -0.444 -2.043 1.00 96.88 85 VAL A CA 1
ATOM 684 C C . VAL A 1 85 ? 8.649 -0.855 -1.485 1.00 96.88 85 VAL A C 1
ATOM 686 O O . VAL A 1 85 ? 7.636 -0.303 -1.901 1.00 96.88 85 VAL A O 1
ATOM 689 N N . THR A 1 86 ? 8.614 -1.724 -0.467 1.00 96.69 86 THR A N 1
ATOM 690 C CA . THR A 1 86 ? 7.371 -2.061 0.252 1.00 96.69 86 THR A CA 1
ATOM 691 C C . THR A 1 86 ? 6.670 -0.805 0.783 1.00 96.69 86 THR A C 1
ATOM 693 O O . THR A 1 86 ? 5.464 -0.648 0.613 1.00 96.69 86 THR A O 1
ATOM 696 N N . SER A 1 87 ? 7.422 0.133 1.369 1.00 96.62 87 SER A N 1
ATOM 697 C CA . SER A 1 87 ? 6.868 1.401 1.873 1.00 96.62 87 SER A CA 1
ATOM 698 C C . SER A 1 87 ? 6.240 2.237 0.760 1.00 96.62 87 SER A C 1
ATOM 700 O O . SER A 1 87 ? 5.176 2.817 0.957 1.00 96.62 87 SER A O 1
ATOM 702 N N . ALA A 1 88 ? 6.889 2.298 -0.404 1.00 98.00 88 ALA A N 1
ATOM 703 C CA . ALA A 1 88 ? 6.383 3.034 -1.555 1.00 98.00 88 ALA A CA 1
ATOM 704 C C . ALA A 1 88 ? 5.110 2.399 -2.132 1.00 98.00 88 ALA A C 1
ATOM 706 O O . ALA A 1 88 ? 4.177 3.126 -2.456 1.00 98.00 88 ALA A O 1
ATOM 707 N N . ILE A 1 89 ? 5.023 1.066 -2.189 1.00 98.31 89 ILE A N 1
ATOM 708 C CA . ILE A 1 89 ? 3.806 0.371 -2.641 1.00 98.31 89 ILE A CA 1
ATOM 709 C C . ILE A 1 89 ? 2.652 0.604 -1.652 1.00 98.31 89 ILE A C 1
ATOM 711 O O . ILE A 1 89 ? 1.540 0.912 -2.078 1.00 98.31 89 ILE A O 1
ATOM 715 N N . VAL A 1 90 ? 2.903 0.526 -0.336 1.00 98.12 90 VAL A N 1
ATOM 716 C CA . VAL A 1 90 ? 1.889 0.865 0.683 1.00 98.12 90 VAL A CA 1
ATOM 717 C C . VAL A 1 90 ? 1.425 2.311 0.518 1.00 98.12 90 VAL A C 1
ATOM 719 O O . VAL A 1 90 ? 0.224 2.559 0.477 1.00 98.12 90 VAL A O 1
ATOM 722 N N . ARG A 1 91 ? 2.352 3.261 0.342 1.00 97.81 91 ARG A N 1
ATOM 723 C CA . ARG A 1 91 ? 2.008 4.662 0.065 1.00 97.81 91 ARG A CA 1
ATOM 724 C C . ARG A 1 91 ? 1.138 4.790 -1.186 1.00 97.81 91 ARG A C 1
ATOM 726 O O . ARG A 1 91 ? 0.095 5.428 -1.122 1.00 97.81 91 ARG A O 1
ATOM 733 N N . ALA A 1 92 ? 1.505 4.141 -2.288 1.00 98.38 92 ALA A N 1
ATOM 734 C CA . ALA A 1 92 ? 0.720 4.163 -3.520 1.00 98.38 92 ALA A CA 1
ATOM 735 C C . ALA A 1 92 ? -0.707 3.625 -3.316 1.00 98.38 92 ALA A C 1
ATOM 737 O O . ALA A 1 92 ? -1.662 4.224 -3.799 1.00 98.38 92 ALA A O 1
ATOM 738 N N . ALA A 1 93 ? -0.883 2.552 -2.538 1.00 98.00 93 ALA A N 1
ATOM 739 C CA . ALA A 1 93 ? -2.198 1.981 -2.227 1.00 98.00 93 ALA A CA 1
ATOM 740 C C . ALA A 1 93 ? -3.111 2.913 -1.402 1.00 98.00 93 ALA A C 1
ATOM 742 O O . ALA A 1 93 ? -4.340 2.756 -1.428 1.00 98.00 93 ALA A O 1
ATOM 743 N N . LEU A 1 94 ? -2.527 3.856 -0.657 1.00 97.62 94 LEU A N 1
ATOM 744 C CA . LEU A 1 94 ? -3.233 4.755 0.261 1.00 97.62 94 LEU A CA 1
ATOM 745 C C . LEU A 1 94 ? -3.368 6.185 -0.274 1.00 97.62 94 LEU A C 1
ATOM 747 O O . LEU A 1 94 ? -4.322 6.871 0.080 1.00 97.62 94 LEU A O 1
ATOM 751 N N . GLU A 1 95 ? -2.434 6.643 -1.105 1.00 96.62 95 GLU A N 1
ATOM 752 C CA . GLU A 1 95 ? -2.268 8.071 -1.401 1.00 96.62 95 GLU A CA 1
ATOM 753 C C . GLU A 1 95 ? -2.243 8.405 -2.900 1.00 96.62 95 GLU A C 1
ATOM 755 O O . GLU A 1 95 ? -2.402 9.579 -3.233 1.00 96.62 95 GLU A O 1
ATOM 760 N N . ASP A 1 96 ? -2.077 7.436 -3.819 1.00 98.25 96 ASP A N 1
ATOM 761 C CA . ASP A 1 96 ? -2.088 7.762 -5.258 1.00 98.25 96 ASP A CA 1
ATOM 762 C C . ASP A 1 96 ? -3.425 8.399 -5.648 1.00 98.25 96 ASP A C 1
ATOM 764 O O . ASP A 1 96 ? -4.489 7.982 -5.183 1.00 98.25 96 ASP A O 1
ATOM 768 N N . THR A 1 97 ? -3.384 9.416 -6.502 1.00 96.62 97 THR A N 1
ATOM 769 C CA . THR A 1 97 ? -4.570 10.159 -6.934 1.00 96.62 97 THR A CA 1
ATOM 770 C C . THR A 1 97 ? -5.448 9.332 -7.874 1.00 96.62 97 THR A C 1
ATOM 772 O O . THR A 1 97 ? -6.678 9.429 -7.806 1.00 96.62 97 THR A O 1
ATOM 775 N N . ASP A 1 98 ? -4.854 8.455 -8.687 1.00 98.31 98 ASP A N 1
ATOM 776 C CA . ASP A 1 98 ? -5.571 7.584 -9.618 1.00 98.31 98 ASP A CA 1
ATOM 777 C C . ASP A 1 98 ? -5.987 6.274 -8.934 1.00 98.31 98 ASP A C 1
ATOM 779 O O . ASP A 1 98 ? -5.184 5.541 -8.350 1.00 98.31 98 ASP A O 1
ATOM 783 N N . GLN A 1 99 ? -7.279 5.956 -9.024 1.00 96.56 99 GLN A N 1
ATOM 784 C CA . GLN A 1 99 ? -7.844 4.755 -8.415 1.00 96.56 99 GLN A CA 1
ATOM 785 C C . GLN A 1 99 ? -7.218 3.460 -8.951 1.00 96.56 99 GLN A C 1
ATOM 787 O O . GLN A 1 99 ? -7.001 2.539 -8.165 1.00 96.56 99 GLN A O 1
ATOM 792 N N . ARG A 1 100 ? -6.884 3.397 -10.244 1.00 97.75 100 ARG A N 1
ATOM 793 C CA . ARG A 1 100 ? -6.294 2.204 -10.873 1.00 97.75 100 ARG A CA 1
ATOM 794 C C . ARG A 1 100 ? -4.907 1.924 -10.315 1.00 97.75 100 ARG A C 1
ATOM 796 O O . ARG A 1 100 ? -4.543 0.768 -10.132 1.00 97.75 100 ARG A O 1
ATOM 803 N N . VAL A 1 101 ? -4.147 2.974 -9.996 1.00 98.69 101 VAL A N 1
ATOM 804 C CA . VAL A 1 101 ? -2.831 2.818 -9.368 1.00 98.69 101 VAL A CA 1
ATOM 805 C C . VAL A 1 101 ? -2.977 2.324 -7.930 1.00 98.69 101 VAL A C 1
ATOM 807 O O . VAL A 1 101 ? -2.268 1.398 -7.535 1.00 98.69 101 VAL A O 1
ATOM 810 N N . ARG A 1 102 ? -3.940 2.864 -7.164 1.00 98.19 102 ARG A N 1
ATOM 811 C CA . ARG A 1 102 ? -4.235 2.356 -5.810 1.00 98.19 102 ARG A CA 1
ATOM 812 C C . ARG A 1 102 ? -4.640 0.880 -5.828 1.00 98.19 102 ARG A C 1
ATOM 814 O O . ARG A 1 102 ? -4.225 0.123 -4.956 1.00 98.19 102 ARG A O 1
ATOM 821 N N . GLU A 1 103 ? -5.452 0.472 -6.801 1.00 97.75 103 GLU A N 1
ATOM 822 C CA . GLU A 1 103 ? -5.874 -0.922 -6.983 1.00 97.75 103 GLU A CA 1
ATOM 823 C C . GLU A 1 103 ? -4.697 -1.827 -7.352 1.00 97.75 103 GLU A C 1
ATOM 825 O O . GLU A 1 103 ? -4.459 -2.799 -6.640 1.00 97.75 103 GLU A O 1
ATOM 830 N N . ALA A 1 104 ? -3.892 -1.453 -8.351 1.00 98.25 104 ALA A N 1
ATOM 831 C CA . ALA A 1 104 ? -2.699 -2.207 -8.737 1.00 98.25 104 ALA A CA 1
ATOM 832 C C . ALA A 1 104 ? -1.707 -2.367 -7.572 1.00 98.25 104 ALA A C 1
ATOM 834 O O . ALA A 1 104 ? -1.120 -3.432 -7.387 1.00 98.25 104 ALA A O 1
ATOM 835 N N . ALA A 1 105 ? -1.541 -1.330 -6.744 1.00 98.38 105 ALA A N 1
ATOM 836 C CA . ALA A 1 105 ? -0.700 -1.410 -5.556 1.00 98.38 105 ALA A CA 1
ATOM 837 C C . ALA A 1 105 ? -1.239 -2.430 -4.541 1.00 98.38 105 ALA A C 1
ATOM 839 O O . ALA A 1 105 ? -0.461 -3.204 -3.990 1.00 98.38 105 ALA A O 1
ATOM 840 N N . ARG A 1 106 ? -2.559 -2.494 -4.327 1.00 97.75 106 ARG A N 1
ATOM 841 C CA . ARG A 1 106 ? -3.176 -3.500 -3.442 1.00 97.75 106 ARG A CA 1
ATOM 842 C C . ARG A 1 106 ? -3.056 -4.912 -3.997 1.00 97.75 106 ARG A C 1
ATOM 844 O O . ARG A 1 106 ? -2.764 -5.811 -3.217 1.00 97.75 106 ARG A O 1
ATOM 851 N N . ASP A 1 107 ? -3.222 -5.092 -5.305 1.00 97.19 107 ASP A N 1
ATOM 852 C CA . ASP A 1 107 ? -3.024 -6.388 -5.969 1.00 97.19 107 ASP A CA 1
ATOM 853 C C . ASP A 1 107 ? -1.583 -6.877 -5.761 1.00 97.19 107 ASP A C 1
ATOM 855 O O . ASP A 1 107 ? -1.335 -8.033 -5.420 1.00 97.19 107 ASP A O 1
ATOM 859 N N . VAL A 1 108 ? -0.611 -5.970 -5.895 1.00 97.19 108 VAL A N 1
ATOM 860 C CA . VAL A 1 108 ? 0.797 -6.274 -5.622 1.00 97.19 108 VAL A CA 1
ATOM 861 C C . VAL A 1 108 ? 1.025 -6.636 -4.151 1.00 97.19 108 VAL A C 1
ATOM 863 O O . VAL A 1 108 ? 1.757 -7.587 -3.876 1.00 97.19 108 VAL A O 1
ATOM 866 N N . LEU A 1 109 ? 0.424 -5.913 -3.202 1.00 96.31 109 LEU A N 1
ATOM 867 C CA . LEU A 1 109 ? 0.552 -6.218 -1.771 1.00 96.31 109 LEU A CA 1
ATOM 868 C C . LEU A 1 109 ? -0.069 -7.573 -1.407 1.00 96.31 109 LEU A C 1
ATOM 870 O O . LEU A 1 109 ? 0.534 -8.315 -0.635 1.00 96.31 109 LEU A O 1
ATOM 874 N N . GLU A 1 110 ? -1.222 -7.912 -1.988 1.00 95.25 110 GLU A N 1
ATOM 875 C CA . GLU A 1 110 ? -1.878 -9.217 -1.829 1.00 95.25 110 GLU A CA 1
ATOM 876 C C . GLU A 1 110 ? -0.956 -10.356 -2.275 1.00 95.25 110 GLU A C 1
ATOM 878 O O . GLU A 1 110 ? -0.748 -11.310 -1.529 1.00 95.25 110 GLU A O 1
ATOM 883 N N . VAL A 1 111 ? -0.340 -10.229 -3.456 1.00 94.12 111 VAL A N 1
ATOM 884 C CA . VAL A 1 111 ? 0.570 -11.255 -3.992 1.00 94.12 111 VAL A CA 1
ATOM 885 C C . VAL A 1 111 ? 1.863 -11.359 -3.182 1.00 94.12 111 VAL A C 1
ATOM 887 O O . VAL A 1 111 ? 2.404 -12.454 -3.028 1.00 94.12 111 VAL A O 1
ATOM 890 N N . ARG A 1 112 ? 2.392 -10.233 -2.690 1.00 89.81 112 ARG A N 1
ATOM 891 C CA . ARG A 1 112 ? 3.640 -10.226 -1.914 1.00 89.81 112 ARG A CA 1
ATOM 892 C C . ARG A 1 112 ? 3.466 -10.824 -0.527 1.00 89.81 112 ARG A C 1
ATOM 894 O O . ARG A 1 112 ? 4.394 -11.481 -0.063 1.00 89.81 112 ARG A O 1
ATOM 901 N N . GLY A 1 113 ? 2.335 -10.546 0.126 1.00 77.94 113 GLY A N 1
ATOM 902 C CA . GLY A 1 113 ? 2.060 -10.994 1.490 1.00 77.94 113 GLY A CA 1
ATOM 903 C C . GLY A 1 113 ? 3.181 -10.652 2.475 1.00 77.94 113 GLY A C 1
ATOM 904 O O . GLY A 1 113 ? 3.472 -11.456 3.351 1.00 77.94 113 GLY A O 1
ATOM 905 N N . ASP A 1 114 ? 3.874 -9.519 2.291 1.0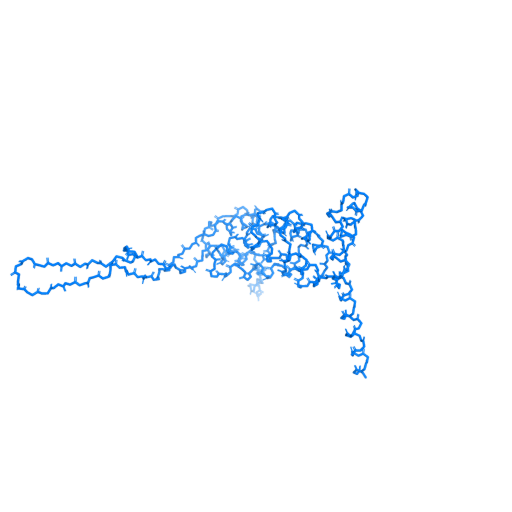0 82.38 114 ASP A N 1
ATOM 906 C CA . ASP A 1 114 ? 5.041 -9.196 3.110 1.00 82.38 114 ASP A CA 1
ATOM 907 C C . ASP A 1 114 ? 4.634 -8.635 4.492 1.00 82.38 114 ASP A C 1
ATOM 909 O O . ASP A 1 114 ? 3.821 -7.713 4.611 1.00 82.38 114 ASP A O 1
ATOM 913 N N . ASP A 1 115 ? 5.221 -9.183 5.563 1.00 89.25 115 ASP A N 1
ATOM 914 C CA . ASP A 1 115 ? 4.957 -8.745 6.949 1.00 89.25 115 ASP A CA 1
ATOM 915 C C . ASP A 1 115 ? 5.288 -7.256 7.143 1.00 89.25 115 ASP A C 1
ATOM 917 O O . ASP A 1 115 ? 4.681 -6.543 7.946 1.00 89.25 115 ASP A O 1
ATOM 921 N N . GLY A 1 116 ? 6.246 -6.758 6.353 1.00 90.94 116 GLY A N 1
ATOM 922 C CA . GLY A 1 116 ? 6.637 -5.354 6.328 1.00 90.94 116 GLY A CA 1
ATOM 923 C C . GLY A 1 116 ? 5.515 -4.415 5.873 1.00 90.94 116 GLY A C 1
ATOM 924 O O . GLY A 1 116 ? 5.412 -3.309 6.410 1.00 90.94 116 GLY A O 1
ATOM 925 N N . ALA A 1 117 ? 4.678 -4.811 4.910 1.00 95.06 117 ALA A N 1
ATOM 926 C CA . ALA A 1 117 ? 3.498 -4.050 4.513 1.00 95.06 117 ALA A CA 1
ATOM 927 C C . ALA A 1 117 ? 2.404 -4.159 5.562 1.00 95.06 117 ALA A C 1
ATOM 929 O O . ALA A 1 117 ? 1.811 -3.134 5.892 1.00 95.06 117 ALA A O 1
ATOM 930 N N . LEU A 1 118 ? 2.163 -5.354 6.112 1.00 95.94 118 LEU A N 1
ATOM 931 C CA . LEU A 1 118 ? 1.155 -5.547 7.157 1.00 95.94 118 LEU A CA 1
ATOM 932 C C . LEU A 1 118 ? 1.425 -4.648 8.363 1.00 95.94 118 LEU A C 1
ATOM 934 O O . LEU A 1 118 ? 0.552 -3.863 8.727 1.00 95.94 118 LEU A O 1
ATOM 938 N N . GLY A 1 119 ? 2.651 -4.647 8.895 1.00 95.69 119 GLY A N 1
ATOM 939 C CA . GLY A 1 119 ? 3.010 -3.778 10.019 1.00 95.69 119 GLY A CA 1
ATOM 940 C C . GLY A 1 119 ? 2.826 -2.284 9.719 1.00 95.69 119 GLY A C 1
ATOM 941 O O . GLY A 1 119 ? 2.438 -1.511 10.595 1.00 95.69 119 GLY A O 1
ATOM 942 N N . ARG A 1 120 ? 3.039 -1.857 8.466 1.00 96.00 120 ARG A N 1
ATOM 943 C CA . ARG A 1 120 ? 2.767 -0.471 8.042 1.00 96.00 120 ARG A CA 1
ATOM 944 C C . ARG A 1 120 ? 1.274 -0.187 7.970 1.00 96.00 120 ARG A C 1
ATOM 946 O O . ARG A 1 120 ? 0.832 0.814 8.520 1.00 96.00 120 ARG A O 1
ATOM 953 N N . LEU A 1 121 ? 0.502 -1.068 7.338 1.00 97.62 121 LEU A N 1
ATOM 954 C CA . LEU A 1 121 ? -0.951 -0.944 7.233 1.00 97.62 121 LEU A CA 1
ATOM 955 C C . LEU A 1 121 ? -1.621 -0.950 8.617 1.00 97.62 121 LEU A C 1
ATOM 957 O O . LEU A 1 121 ? -2.554 -0.183 8.833 1.00 97.62 121 LEU A O 1
ATOM 961 N N . HIS A 1 122 ? -1.115 -1.730 9.579 1.00 97.50 122 HIS A N 1
ATOM 962 C CA . HIS A 1 122 ? -1.578 -1.697 10.974 1.00 97.50 122 HIS A CA 1
ATOM 963 C C . HIS A 1 122 ? -1.362 -0.327 11.628 1.00 97.50 122 HIS A C 1
ATOM 965 O O . HIS A 1 122 ? -2.229 0.157 12.355 1.00 97.50 122 HIS A O 1
ATOM 971 N N . GLY A 1 123 ? -0.239 0.337 11.339 1.00 96.75 123 GLY A N 1
ATOM 972 C CA . GLY A 1 123 ? -0.007 1.714 11.784 1.00 96.75 123 GLY A CA 1
ATOM 973 C C . GLY A 1 123 ? -1.029 2.699 11.205 1.00 96.75 123 GLY A C 1
ATOM 974 O O . GLY A 1 123 ? -1.507 3.589 11.906 1.00 96.75 123 GLY A O 1
ATOM 975 N N . GLU A 1 124 ? -1.425 2.506 9.948 1.00 97.50 124 GLU A N 1
ATOM 976 C CA . GLU A 1 124 ? -2.374 3.376 9.240 1.00 97.50 124 GLU A CA 1
ATOM 977 C C . GLU A 1 124 ? -3.821 3.245 9.724 1.00 97.50 124 GLU A C 1
ATOM 979 O O . GLU A 1 124 ? -4.595 4.200 9.618 1.00 97.50 124 GLU A O 1
ATOM 984 N N . LEU A 1 125 ? -4.173 2.116 10.342 1.00 97.69 125 LEU A N 1
ATOM 985 C CA . LEU A 1 125 ? -5.451 1.946 11.039 1.00 97.69 125 LEU A CA 1
ATOM 986 C C . LEU A 1 125 ? -5.627 2.907 12.230 1.00 97.69 125 LEU A C 1
ATOM 988 O O . LEU A 1 125 ? -6.752 3.147 12.658 1.00 97.69 125 LEU A O 1
ATOM 992 N N . HIS A 1 126 ? -4.539 3.510 12.717 1.00 95.19 126 HIS A N 1
ATOM 993 C CA . HIS A 1 126 ? -4.531 4.488 13.810 1.00 95.19 126 HIS A CA 1
ATOM 994 C C . HIS A 1 126 ? -4.343 5.934 13.318 1.00 95.19 126 HIS A C 1
ATOM 996 O O . HIS A 1 126 ? -4.026 6.840 14.098 1.00 95.19 126 HIS A O 1
ATOM 1002 N N . SER A 1 127 ? -4.491 6.170 12.012 1.00 95.94 127 SER A N 1
ATOM 1003 C CA . SER A 1 127 ? -4.303 7.492 11.424 1.00 95.94 127 SER A CA 1
ATOM 1004 C C . SER A 1 127 ? -5.332 8.507 11.930 1.00 95.94 127 SER A C 1
ATOM 1006 O O . SER A 1 127 ? -6.497 8.198 12.163 1.00 95.94 127 SER A O 1
ATOM 1008 N N . LYS A 1 128 ? -4.916 9.776 12.029 1.00 93.75 128 LYS A N 1
ATOM 1009 C CA . LYS A 1 128 ? -5.827 10.901 12.313 1.00 93.75 128 LYS A CA 1
ATOM 1010 C C . LYS A 1 128 ? -6.733 11.235 11.128 1.00 93.75 128 LYS A C 1
ATOM 1012 O O . LYS A 1 128 ? -7.723 11.942 11.312 1.00 93.75 128 LYS A O 1
ATOM 1017 N N . ASP A 1 129 ? -6.399 10.745 9.939 1.00 93.75 129 ASP A N 1
ATOM 1018 C CA . ASP A 1 129 ? -7.237 10.830 8.750 1.00 93.75 129 ASP A CA 1
ATOM 1019 C C . ASP A 1 129 ? -8.020 9.526 8.585 1.00 93.75 129 ASP A C 1
ATOM 1021 O O . ASP A 1 129 ? -7.457 8.474 8.280 1.00 93.75 129 ASP A O 1
ATOM 1025 N N . ASN A 1 130 ? -9.338 9.607 8.756 1.00 94.75 130 ASN A N 1
ATOM 1026 C CA . ASN A 1 130 ? -10.225 8.455 8.635 1.00 94.75 130 ASN A CA 1
ATOM 1027 C C . ASN A 1 130 ? -10.205 7.833 7.227 1.00 94.75 130 ASN A C 1
ATOM 1029 O O . ASN A 1 130 ? -10.489 6.648 7.063 1.00 94.75 130 ASN A O 1
ATOM 1033 N N . THR A 1 131 ? -9.847 8.612 6.203 1.00 94.12 131 THR A N 1
ATOM 1034 C CA . THR A 1 131 ? -9.668 8.101 4.839 1.00 94.12 131 THR A CA 1
ATOM 1035 C C . THR A 1 131 ? -8.525 7.092 4.795 1.00 94.12 131 THR A C 1
ATOM 1037 O O . THR A 1 131 ? -8.678 6.016 4.220 1.00 94.12 131 THR A O 1
ATOM 1040 N N . ARG A 1 132 ? -7.404 7.384 5.470 1.00 96.38 132 ARG A N 1
ATOM 1041 C CA . ARG A 1 132 ? -6.264 6.460 5.570 1.00 96.38 132 ARG A CA 1
ATOM 1042 C C . ARG A 1 132 ? -6.637 5.187 6.321 1.00 96.38 132 ARG A C 1
ATOM 1044 O O . ARG A 1 132 ? -6.304 4.109 5.841 1.00 96.38 132 ARG A O 1
ATOM 1051 N N . VAL A 1 133 ? -7.409 5.299 7.406 1.00 97.62 133 VAL A N 1
ATOM 1052 C CA . VAL A 1 133 ? -7.938 4.137 8.146 1.00 97.62 133 VAL A CA 1
ATOM 1053 C C . VAL A 1 133 ? -8.751 3.224 7.220 1.00 97.62 133 VAL A C 1
ATOM 1055 O O . VAL A 1 133 ? -8.504 2.020 7.155 1.00 97.62 133 VAL A O 1
ATOM 1058 N N . GLN A 1 134 ? -9.678 3.791 6.439 1.00 96.38 134 GLN A N 1
ATOM 1059 C CA . GLN A 1 134 ? -10.499 3.017 5.499 1.00 96.38 134 GLN A CA 1
ATOM 1060 C C . GLN A 1 134 ? -9.675 2.358 4.387 1.00 96.38 134 GLN A C 1
ATOM 1062 O O . GLN A 1 134 ? -9.910 1.195 4.056 1.00 96.38 134 GLN A O 1
ATOM 1067 N N . LEU A 1 135 ? -8.718 3.082 3.800 1.00 96.81 135 LEU A N 1
ATOM 1068 C CA . LEU A 1 135 ? -7.884 2.557 2.716 1.00 96.81 135 LEU A CA 1
ATOM 1069 C C . LEU A 1 135 ? -6.919 1.474 3.219 1.00 96.81 135 LEU A C 1
ATOM 1071 O O . LEU A 1 135 ? -6.691 0.492 2.510 1.00 96.81 135 LEU A O 1
ATOM 1075 N N . ALA A 1 136 ? -6.407 1.612 4.445 1.00 97.69 136 ALA A N 1
ATOM 1076 C CA . ALA A 1 136 ? -5.587 0.596 5.092 1.00 97.69 136 ALA A CA 1
ATOM 1077 C C . ALA A 1 136 ? -6.394 -0.674 5.372 1.00 97.69 136 ALA A C 1
ATOM 1079 O O . ALA A 1 136 ? -5.962 -1.763 4.997 1.00 97.69 136 ALA A O 1
ATOM 1080 N N . ALA A 1 137 ? -7.600 -0.537 5.932 1.00 97.69 137 ALA A N 1
ATOM 1081 C CA . ALA A 1 137 ? -8.500 -1.666 6.150 1.00 97.69 137 ALA A CA 1
ATOM 1082 C C . ALA A 1 137 ? -8.848 -2.396 4.840 1.00 97.69 137 ALA A C 1
ATOM 1084 O O . ALA A 1 137 ? -8.826 -3.622 4.806 1.00 97.69 137 ALA A O 1
ATOM 1085 N N . MET A 1 138 ? -9.077 -1.663 3.746 1.00 96.75 138 MET A N 1
ATOM 1086 C CA . MET A 1 138 ? -9.330 -2.248 2.423 1.00 96.75 138 MET A CA 1
ATOM 1087 C C . MET A 1 138 ? -8.117 -3.017 1.871 1.00 96.75 138 MET A C 1
ATOM 1089 O O . MET A 1 138 ? -8.272 -4.073 1.255 1.00 96.75 138 MET A O 1
ATOM 1093 N N . ALA A 1 139 ? -6.898 -2.507 2.072 1.00 96.50 139 ALA A N 1
ATOM 1094 C CA . ALA A 1 139 ? -5.682 -3.220 1.679 1.00 96.50 139 ALA A CA 1
ATOM 1095 C C . ALA A 1 139 ? -5.479 -4.492 2.522 1.00 96.50 139 ALA A C 1
ATOM 1097 O O . ALA A 1 139 ? -5.176 -5.550 1.974 1.00 96.50 139 ALA A O 1
ATOM 1098 N N . ILE A 1 140 ? -5.717 -4.415 3.834 1.00 96.75 140 ILE A N 1
ATOM 1099 C CA . ILE A 1 140 ? -5.653 -5.563 4.747 1.00 96.75 140 ILE A CA 1
ATOM 1100 C C . ILE A 1 140 ? -6.711 -6.615 4.394 1.00 96.75 140 ILE A C 1
ATOM 1102 O O . ILE A 1 140 ? -6.396 -7.801 4.365 1.00 96.75 140 ILE A O 1
ATOM 1106 N N . GLU A 1 141 ? -7.944 -6.206 4.083 1.00 95.69 141 GLU A N 1
ATOM 1107 C CA . GLU A 1 141 ? -9.001 -7.109 3.612 1.00 95.69 141 GLU A CA 1
ATOM 1108 C C . GLU A 1 141 ? -8.555 -7.884 2.374 1.00 95.69 141 GLU A C 1
ATOM 1110 O O . GLU A 1 141 ? -8.826 -9.081 2.249 1.00 95.69 141 GLU A O 1
ATOM 1115 N N . ARG A 1 142 ? -7.863 -7.210 1.449 1.00 94.12 142 ARG A N 1
ATOM 1116 C CA . ARG A 1 142 ? -7.329 -7.841 0.245 1.00 94.12 142 ARG A CA 1
ATOM 1117 C C . ARG A 1 142 ? -6.303 -8.919 0.596 1.00 94.12 142 ARG A C 1
ATOM 1119 O O . ARG A 1 142 ? -6.477 -10.050 0.162 1.00 94.12 142 ARG A O 1
ATOM 1126 N N . ILE A 1 143 ? -5.327 -8.581 1.441 1.00 94.75 143 ILE A N 1
ATOM 1127 C CA . ILE A 1 143 ? -4.267 -9.498 1.893 1.00 94.75 143 ILE A CA 1
ATOM 1128 C C . ILE A 1 143 ? -4.842 -10.678 2.699 1.00 94.75 143 ILE A C 1
ATOM 1130 O O . ILE A 1 143 ? -4.377 -11.804 2.564 1.00 94.75 143 ILE A O 1
ATOM 1134 N N . GLY A 1 144 ? -5.853 -10.441 3.540 1.00 92.88 144 GLY A N 1
ATOM 1135 C CA . GLY A 1 144 ? -6.544 -11.493 4.294 1.00 92.88 144 GLY A CA 1
ATOM 1136 C C . GLY A 1 144 ? -5.736 -12.110 5.443 1.00 92.88 144 GLY A C 1
ATOM 1137 O O . GLY A 1 144 ? -6.041 -13.225 5.867 1.00 92.88 144 GLY A O 1
ATOM 1138 N N . SER A 1 145 ? -4.715 -11.416 5.959 1.00 92.88 145 SER A N 1
ATOM 1139 C CA . SER A 1 145 ? -3.879 -11.933 7.051 1.00 92.88 145 SER A CA 1
ATOM 1140 C C . SER A 1 145 ? -4.623 -11.964 8.392 1.00 92.88 145 SER A C 1
ATOM 1142 O O . SER A 1 145 ? -5.108 -10.936 8.872 1.00 92.88 145 SER A O 1
ATOM 1144 N N . GLN A 1 146 ? -4.636 -13.139 9.030 1.00 92.81 146 GLN A N 1
ATOM 1145 C CA . GLN A 1 146 ? -5.219 -13.381 10.359 1.00 92.81 146 GLN A CA 1
ATOM 1146 C C . GLN A 1 146 ? -4.568 -12.524 11.456 1.00 92.81 146 GLN A C 1
ATOM 1148 O O . GLN A 1 146 ? -5.239 -12.104 12.396 1.00 92.81 146 GLN A O 1
ATOM 1153 N N . GLU A 1 147 ? -3.290 -12.177 11.305 1.00 93.12 147 GLU A N 1
ATOM 1154 C CA . GLU A 1 147 ? -2.563 -11.318 12.252 1.00 93.12 147 GLU A CA 1
ATOM 1155 C C . GLU A 1 147 ? -3.145 -9.900 12.325 1.00 93.12 147 GLU A C 1
ATOM 1157 O O . GLU A 1 147 ? -2.917 -9.168 13.286 1.00 93.12 147 GLU A O 1
ATOM 1162 N N . SER A 1 148 ? -3.946 -9.513 11.329 1.00 96.25 148 SER A N 1
ATOM 1163 C CA . SER A 1 148 ? -4.595 -8.205 11.292 1.00 96.25 148 SER A CA 1
ATOM 1164 C C . SER A 1 148 ? -5.899 -8.145 12.086 1.00 96.25 148 SER A C 1
ATOM 1166 O O . SER A 1 148 ? -6.475 -7.065 12.179 1.00 96.25 148 SER A O 1
ATOM 1168 N N . MET A 1 149 ? -6.371 -9.256 12.672 1.00 96.06 149 MET A N 1
ATOM 1169 C CA . MET A 1 149 ? -7.615 -9.276 13.453 1.00 96.06 149 MET A CA 1
ATOM 1170 C C . MET A 1 149 ? -7.615 -8.217 14.555 1.00 96.06 149 MET A C 1
ATOM 1172 O O . MET A 1 149 ? -8.495 -7.363 14.571 1.00 96.06 149 MET A O 1
ATOM 1176 N N . LEU A 1 150 ? -6.629 -8.234 15.455 1.00 96.12 150 LEU A N 1
ATOM 1177 C CA . LEU A 1 150 ? -6.611 -7.308 16.587 1.00 96.12 150 LEU A CA 1
ATOM 1178 C C . LEU A 1 150 ? -6.487 -5.832 16.146 1.00 96.12 150 LEU A C 1
ATOM 1180 O O . LEU A 1 150 ? -7.333 -5.044 16.573 1.00 96.12 150 LEU A O 1
ATOM 1184 N N . PRO A 1 151 ? -5.565 -5.453 15.233 1.00 97.31 151 PRO A N 1
ATOM 1185 C CA . PRO A 1 151 ? -5.524 -4.092 14.691 1.00 97.31 151 PRO A CA 1
ATOM 1186 C C . PRO A 1 151 ? -6.842 -3.636 14.048 1.00 97.31 151 PRO A C 1
ATOM 1188 O O . PRO A 1 151 ? -7.256 -2.493 14.219 1.00 97.31 151 PRO A O 1
ATOM 1191 N N . LEU A 1 152 ? -7.531 -4.516 13.311 1.00 98.06 152 LEU A N 1
ATOM 1192 C CA . LEU A 1 152 ? -8.820 -4.183 12.698 1.00 98.06 152 LEU A CA 1
ATOM 1193 C C . LEU A 1 152 ? -9.940 -4.026 13.735 1.00 98.06 152 LEU A C 1
ATOM 1195 O O . LEU A 1 152 ? -10.806 -3.173 13.549 1.00 98.06 152 LEU A O 1
ATOM 1199 N N . ILE A 1 153 ? -9.927 -4.826 14.809 1.00 97.62 153 ILE A N 1
ATOM 1200 C CA . ILE A 1 153 ? -10.876 -4.708 15.926 1.00 97.62 153 ILE A CA 1
ATOM 1201 C C . ILE A 1 153 ? -10.741 -3.332 16.578 1.00 97.62 153 ILE A C 1
ATOM 1203 O O . ILE A 1 153 ? -11.740 -2.637 16.747 1.00 97.62 153 ILE A O 1
ATOM 1207 N N . GLU A 1 154 ? -9.512 -2.908 16.870 1.00 96.56 154 GLU A N 1
ATOM 1208 C CA . GLU A 1 154 ? -9.213 -1.592 17.456 1.00 96.56 154 GLU A CA 1
ATOM 1209 C C . GLU A 1 154 ? -9.579 -0.429 16.518 1.00 96.56 154 GLU A C 1
ATOM 1211 O O . GLU A 1 154 ? -9.858 0.680 16.968 1.00 96.56 154 GLU A O 1
ATOM 1216 N N . ALA A 1 155 ? -9.649 -0.688 15.210 1.00 97.44 155 ALA A N 1
ATOM 1217 C CA . ALA A 1 155 ? -10.020 0.291 14.194 1.00 97.44 155 ALA A CA 1
ATOM 1218 C C . ALA A 1 155 ? -11.515 0.296 13.829 1.00 97.44 155 ALA A C 1
ATOM 1220 O O . ALA A 1 155 ? -11.920 1.067 12.956 1.00 97.44 155 ALA A O 1
ATOM 1221 N N . LEU A 1 156 ? -12.360 -0.533 14.457 1.00 97.19 156 LEU A N 1
ATOM 1222 C CA . LEU A 1 156 ? -13.800 -0.591 14.155 1.00 97.19 156 LEU A CA 1
ATOM 1223 C C . LEU A 1 156 ? -14.497 0.755 14.362 1.00 97.19 156 LEU A C 1
ATOM 1225 O O . LEU A 1 156 ? -15.365 1.130 13.566 1.00 97.19 156 LEU A O 1
ATOM 1229 N N . VAL A 1 157 ? -14.109 1.477 15.415 1.00 95.44 157 VAL A N 1
ATOM 1230 C CA . VAL A 1 157 ? -14.619 2.810 15.736 1.00 95.44 157 VAL A CA 1
ATOM 1231 C C . VAL A 1 157 ? -13.454 3.722 16.101 1.00 95.44 157 VAL A C 1
ATOM 1233 O O . VAL A 1 157 ? -12.810 3.532 17.126 1.00 95.44 157 VAL A O 1
ATOM 1236 N N . THR A 1 158 ? -13.212 4.750 15.292 1.00 94.06 158 THR A N 1
ATOM 1237 C CA . THR A 1 158 ? -12.126 5.719 15.503 1.00 94.06 158 THR A CA 1
ATOM 1238 C C . THR A 1 158 ? -12.666 7.104 15.855 1.00 94.06 158 THR A C 1
ATOM 1240 O O . THR A 1 158 ? -13.789 7.471 15.501 1.00 94.06 158 THR A O 1
ATOM 1243 N N . GLU A 1 159 ? -11.876 7.903 16.573 1.00 92.75 159 GLU A N 1
ATOM 1244 C CA . GLU A 1 159 ? -12.233 9.274 16.951 1.00 92.75 159 GLU A CA 1
ATOM 1245 C C . GLU A 1 159 ? -11.459 10.300 16.123 1.00 92.75 159 GLU A C 1
ATOM 1247 O O . GLU A 1 159 ? -10.228 10.328 16.126 1.00 92.75 159 GLU A O 1
ATOM 1252 N N . HIS A 1 160 ? -12.186 11.193 15.448 1.00 91.50 160 HIS A N 1
ATOM 1253 C CA . HIS A 1 160 ? -11.600 12.226 14.594 1.00 91.50 160 HIS A CA 1
ATOM 1254 C C . HIS A 1 160 ? -12.128 13.614 14.953 1.00 91.50 160 HIS A C 1
ATOM 1256 O O . HIS A 1 160 ? -13.294 13.794 15.314 1.00 91.50 160 HIS A O 1
ATOM 1262 N N . LYS A 1 161 ? -11.250 14.616 14.849 1.00 89.62 161 LYS A N 1
ATOM 1263 C CA . LYS A 1 161 ? -11.563 16.018 15.139 1.00 89.62 161 LYS A CA 1
ATOM 1264 C C . LYS A 1 161 ? -11.906 16.751 13.850 1.00 89.62 161 LYS A C 1
ATOM 1266 O O . LYS A 1 161 ? -11.100 16.781 12.925 1.00 89.62 161 LYS A O 1
ATOM 1271 N N . PHE A 1 162 ? -13.066 17.391 13.828 1.00 84.75 162 PHE A N 1
ATOM 1272 C CA . PHE A 1 162 ? -13.546 18.191 12.711 1.00 84.75 162 PHE A CA 1
ATOM 1273 C C . PHE A 1 162 ? -13.634 19.651 13.126 1.00 84.75 162 PHE A C 1
ATOM 1275 O O . PHE A 1 162 ? -14.193 19.984 14.171 1.00 84.75 162 PHE A O 1
ATOM 1282 N N . VAL A 1 163 ? -13.089 20.530 12.292 1.00 85.38 163 VAL A N 1
ATOM 1283 C CA . VAL A 1 163 ? -13.272 21.971 12.443 1.00 85.38 163 VAL A CA 1
ATOM 1284 C C . VAL A 1 163 ? -14.608 22.320 11.803 1.00 85.38 163 VAL A C 1
ATOM 1286 O O . VAL A 1 163 ? -14.759 22.242 10.586 1.00 85.38 163 VAL A O 1
ATOM 1289 N N . VAL A 1 164 ? -15.592 22.661 12.629 1.00 81.62 164 VAL A N 1
ATOM 1290 C CA . VAL A 1 164 ? -16.921 23.069 12.175 1.00 81.62 164 VAL A CA 1
ATOM 1291 C C . VAL A 1 164 ? -17.039 24.569 12.390 1.00 81.62 164 VAL A C 1
ATOM 1293 O O . VAL A 1 164 ? -17.013 25.048 13.523 1.00 81.62 164 VAL A O 1
ATOM 1296 N N . THR A 1 165 ? -17.157 25.319 11.298 1.00 77.38 165 THR A N 1
ATOM 1297 C CA . THR A 1 165 ? -17.507 26.739 11.350 1.00 77.38 165 THR A CA 1
ATOM 1298 C C . THR A 1 165 ? -19.023 26.852 11.313 1.00 77.38 165 THR A C 1
ATOM 1300 O O . THR A 1 165 ? -19.662 26.431 10.349 1.00 77.38 165 THR A O 1
ATOM 1303 N N . ARG A 1 166 ? -19.608 27.383 12.387 1.00 69.12 166 ARG A N 1
ATOM 1304 C CA . ARG A 1 166 ? -21.047 27.617 12.506 1.00 69.12 166 ARG A CA 1
ATOM 1305 C C . ARG A 1 166 ? -21.298 29.121 12.354 1.00 69.12 166 ARG A C 1
ATOM 1307 O O . ARG A 1 166 ? -20.697 29.927 13.061 1.00 69.12 166 ARG A O 1
ATOM 1314 N N . GLY A 1 167 ? -22.160 29.486 11.408 1.00 68.69 167 GLY A N 1
ATOM 1315 C CA . GLY A 1 167 ? -22.365 30.872 10.969 1.00 68.69 167 GLY A CA 1
ATOM 1316 C C . GLY A 1 167 ? -21.794 31.131 9.573 1.00 68.69 167 GLY A C 1
ATOM 1317 O O . GLY A 1 167 ? -21.201 30.239 8.972 1.00 68.69 167 GLY A O 1
ATOM 1318 N N . ASN A 1 168 ? -22.009 32.329 9.027 1.00 67.25 168 ASN A N 1
ATOM 1319 C CA . ASN A 1 168 ? -21.595 32.651 7.660 1.00 67.25 168 ASN A CA 1
ATOM 1320 C C . ASN A 1 168 ? -20.133 33.159 7.670 1.00 67.25 168 ASN A C 1
ATOM 1322 O O . ASN A 1 168 ? -19.876 34.212 8.266 1.00 67.25 168 ASN A O 1
ATOM 1326 N N . PRO A 1 169 ? -19.159 32.433 7.080 1.00 61.09 169 PRO A N 1
ATOM 1327 C CA . PRO A 1 169 ? -17.755 32.840 7.091 1.00 61.09 169 PRO A CA 1
ATOM 1328 C C . PRO A 1 169 ? -17.596 34.222 6.450 1.00 61.09 169 PRO A C 1
ATOM 1330 O O . PRO A 1 169 ? -18.011 34.436 5.316 1.00 61.09 169 PRO A O 1
ATOM 1333 N N . GLY A 1 170 ? -17.024 35.177 7.185 1.00 63.03 170 GLY A N 1
ATOM 1334 C CA . GLY A 1 170 ? -16.838 36.547 6.696 1.00 63.03 170 GLY A CA 1
ATOM 1335 C C . GLY A 1 170 ? -18.075 37.450 6.773 1.00 63.03 170 GLY A C 1
ATOM 1336 O O . GLY A 1 170 ? -17.990 38.603 6.359 1.00 63.03 170 GLY A O 1
ATOM 1337 N N . ALA A 1 171 ? -19.203 36.992 7.329 1.00 63.84 171 ALA A N 1
ATOM 1338 C CA . ALA A 1 171 ? -20.324 37.884 7.606 1.00 63.84 171 ALA A CA 1
ATOM 1339 C C . ALA A 1 171 ? -20.022 38.761 8.826 1.00 63.84 171 ALA A C 1
ATOM 1341 O O . ALA A 1 171 ? -20.043 38.309 9.975 1.00 63.84 171 ALA A O 1
ATOM 1342 N N . THR A 1 172 ? -19.761 40.035 8.562 1.00 67.50 172 THR A N 1
ATOM 1343 C CA . THR A 1 172 ? -19.830 41.104 9.551 1.00 67.50 172 THR A CA 1
ATOM 1344 C C . THR A 1 172 ? -21.179 41.797 9.389 1.00 67.50 172 THR A C 1
ATOM 1346 O O . THR A 1 172 ? -21.463 42.416 8.366 1.00 67.50 172 THR A O 1
ATOM 1349 N N . SER A 1 173 ? -22.062 41.661 10.376 1.00 62.66 173 SER A N 1
ATOM 1350 C CA . SER A 1 173 ? -23.313 42.420 10.404 1.00 62.66 173 SER A CA 1
ATOM 1351 C C . SER A 1 173 ? -23.109 43.671 11.247 1.00 62.66 173 SER A C 1
ATOM 1353 O O . SER A 1 173 ? -22.731 43.575 12.416 1.00 62.66 173 SER A O 1
ATOM 1355 N N . ALA A 1 174 ? -23.369 44.834 10.657 1.00 62.78 174 ALA A N 1
ATOM 1356 C CA . ALA A 1 174 ? -23.450 46.100 11.370 1.00 62.78 174 ALA A CA 1
ATOM 1357 C C . ALA A 1 174 ? -24.927 46.429 11.619 1.00 62.78 174 ALA A C 1
ATOM 1359 O O . ALA A 1 174 ? -25.708 46.492 10.669 1.00 62.78 174 ALA A O 1
ATOM 1360 N N . SER A 1 175 ? -25.321 46.628 12.876 1.00 63.66 175 SER A N 1
ATOM 1361 C CA . SER A 1 175 ? -26.675 47.077 13.223 1.00 63.66 175 SER A CA 1
ATOM 1362 C C . SER A 1 175 ? -26.652 48.547 13.623 1.00 63.66 175 SER A C 1
ATOM 1364 O O . SER A 1 175 ? -25.885 48.928 14.510 1.00 63.66 175 SER A O 1
ATOM 1366 N N . PHE A 1 176 ? -27.520 49.357 13.017 1.00 63.78 176 PHE A N 1
ATOM 1367 C CA . PHE A 1 176 ? -27.683 50.769 13.359 1.00 63.78 176 PHE A CA 1
ATOM 1368 C C . PHE A 1 176 ? -29.074 51.005 13.952 1.00 63.78 176 PHE A C 1
ATOM 1370 O O . PHE A 1 176 ? -30.081 50.643 13.345 1.00 63.78 176 PHE A O 1
ATOM 1377 N N . SER A 1 177 ? -29.124 51.604 15.145 1.00 61.25 177 SER A N 1
ATOM 1378 C CA . SER A 1 177 ? -30.377 51.996 15.797 1.00 61.25 177 SER A CA 1
ATOM 1379 C C . SER A 1 177 ? -30.849 53.361 15.264 1.00 61.25 177 SER A C 1
ATOM 1381 O O . SER A 1 177 ? -30.073 54.318 15.332 1.00 61.25 177 SER A O 1
ATOM 1383 N N . PRO A 1 178 ? -32.093 53.509 14.763 1.00 59.44 178 PRO A N 1
ATOM 1384 C CA . PRO A 1 178 ? -32.572 54.774 14.195 1.00 59.44 178 PRO A CA 1
ATOM 1385 C C . PRO A 1 178 ? -32.835 55.875 15.233 1.00 59.44 178 PRO A C 1
ATOM 1387 O O . PRO A 1 178 ? -33.015 57.031 14.865 1.00 59.44 178 PRO A O 1
ATOM 1390 N N . THR A 1 179 ? -32.893 55.544 16.526 1.00 62.59 179 THR A N 1
ATOM 1391 C CA . THR A 1 179 ? -33.375 56.452 17.583 1.00 62.59 179 THR A CA 1
ATOM 1392 C C . THR A 1 179 ? -32.295 57.341 18.206 1.00 62.59 179 THR A C 1
ATOM 1394 O O . THR A 1 179 ? -32.551 58.006 19.205 1.00 62.59 179 THR A O 1
ATOM 1397 N N . GLY A 1 180 ? -31.088 57.397 17.630 1.00 55.16 180 GLY A N 1
ATOM 1398 C CA . GLY A 1 180 ? -30.051 58.368 18.016 1.00 55.16 180 GLY A CA 1
ATOM 1399 C C . GLY A 1 180 ? -29.478 58.207 19.431 1.00 55.16 180 GLY A C 1
ATOM 1400 O O . GLY A 1 180 ? -28.638 59.003 19.842 1.00 55.16 180 GLY A O 1
ATOM 1401 N N . GLN A 1 181 ? -29.880 57.171 20.170 1.00 55.84 181 GLN A N 1
ATOM 1402 C CA . GLN A 1 181 ? -29.431 56.911 21.532 1.00 55.84 181 GLN A CA 1
ATOM 1403 C C . GLN A 1 181 ? -28.684 55.570 21.586 1.00 55.84 181 GLN A C 1
ATOM 1405 O O . GLN A 1 181 ? -29.275 54.521 21.806 1.00 55.84 181 GLN A O 1
ATOM 1410 N N . GLY A 1 182 ? -27.367 55.630 21.363 1.00 53.84 182 GLY A N 1
ATOM 1411 C CA . GLY A 1 182 ? -26.405 54.604 21.786 1.00 53.84 182 GLY A CA 1
ATOM 1412 C C . GLY A 1 182 ? -26.198 53.393 20.864 1.00 53.84 182 GLY A C 1
ATOM 1413 O O . GLY A 1 182 ? -26.972 52.447 20.882 1.00 53.84 182 GLY A O 1
ATOM 1414 N N . GLY A 1 183 ? -25.048 53.380 20.174 1.00 58.03 183 GLY A N 1
ATOM 1415 C CA . GLY A 1 183 ? -24.288 52.162 19.850 1.00 58.03 183 GLY A CA 1
ATOM 1416 C C . GLY A 1 183 ? -24.624 51.449 18.536 1.00 58.03 183 GLY A C 1
ATOM 1417 O O . GLY A 1 183 ? -25.478 50.571 18.498 1.00 58.03 183 GLY A O 1
ATOM 1418 N N . GLY A 1 184 ? -23.873 51.747 17.470 1.00 58.97 184 GLY A N 1
ATOM 1419 C CA . GLY A 1 184 ? -23.761 50.848 16.317 1.00 58.97 184 GLY A CA 1
ATOM 1420 C C . GLY A 1 184 ? -22.846 49.672 16.664 1.00 58.97 184 GLY A C 1
ATOM 1421 O O . GLY A 1 184 ? -21.679 49.881 16.993 1.00 58.97 184 GLY A O 1
ATOM 1422 N N . GLY A 1 185 ? -23.376 48.449 16.640 1.00 63.31 185 GLY A N 1
ATOM 1423 C CA . GLY A 1 185 ? -22.636 47.228 16.965 1.00 63.31 185 GLY A CA 1
ATOM 1424 C C . GLY A 1 185 ? -22.151 46.512 15.707 1.00 63.31 185 GLY A C 1
ATOM 1425 O O . GLY A 1 185 ? -22.939 46.269 14.793 1.00 63.31 185 GLY A O 1
ATOM 1426 N N . LEU A 1 186 ? -20.866 46.157 15.667 1.00 65.88 186 LEU A N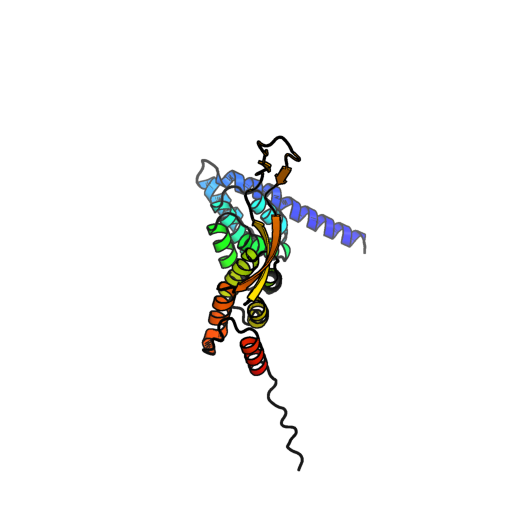 1
ATOM 1427 C CA . LEU A 1 186 ? -20.305 45.235 14.679 1.00 65.88 186 LEU A CA 1
ATOM 1428 C C . LEU A 1 186 ? -20.308 43.827 15.284 1.00 65.88 186 LEU A C 1
ATOM 1430 O O . LEU A 1 186 ? -19.667 43.600 16.308 1.00 65.88 186 LEU A O 1
ATOM 1434 N N . SER A 1 187 ? -21.013 42.883 14.661 1.00 59.94 187 SER A N 1
ATOM 1435 C CA . SER A 1 187 ? -20.962 41.464 15.031 1.00 59.94 187 SER A CA 1
ATOM 1436 C C . SER A 1 187 ? -20.331 40.658 13.899 1.00 59.94 187 SER A C 1
ATOM 1438 O O . SER A 1 187 ? -20.818 40.678 12.769 1.00 59.94 187 SER A O 1
ATOM 1440 N N . ALA A 1 188 ? -19.225 39.973 14.193 1.00 64.88 188 ALA A N 1
ATOM 1441 C CA . ALA A 1 188 ? -18.625 38.983 13.305 1.00 64.88 188 ALA A CA 1
ATOM 1442 C C . ALA A 1 188 ? -19.272 37.620 13.601 1.00 64.88 188 ALA A C 1
ATOM 1444 O O . ALA A 1 188 ? -19.077 37.049 14.672 1.00 64.88 188 ALA A O 1
ATOM 1445 N N . GLY A 1 189 ? -20.095 37.131 12.673 1.00 60.06 189 GLY A N 1
ATOM 1446 C CA . GLY A 1 189 ? -21.077 36.068 12.917 1.00 60.06 189 GLY A CA 1
ATOM 1447 C C . GLY A 1 189 ? -20.603 34.632 12.679 1.00 60.06 189 GLY A C 1
ATOM 1448 O O . GLY A 1 189 ? -21.438 33.783 12.379 1.00 60.06 189 GLY A O 1
ATOM 1449 N N . GLY A 1 190 ? -19.301 34.342 12.758 1.00 64.69 190 GLY A N 1
ATOM 1450 C CA . GLY A 1 190 ? -18.765 32.990 12.560 1.00 64.69 190 GLY A CA 1
ATOM 1451 C C . GLY A 1 190 ? -17.993 32.501 13.780 1.00 64.69 190 GLY A C 1
ATOM 1452 O O . GLY A 1 190 ? -16.959 33.077 14.113 1.00 64.69 190 GLY A O 1
ATOM 1453 N N . SER A 1 191 ? -18.460 31.430 14.426 1.00 68.19 191 SER A N 1
ATOM 1454 C CA . SER A 1 191 ? -17.694 30.730 15.462 1.00 68.19 191 SER A CA 1
ATOM 1455 C C . SER A 1 191 ? -17.146 29.417 14.908 1.00 68.19 191 SER A C 1
ATOM 1457 O O . SER A 1 191 ? -17.850 28.636 14.268 1.00 68.19 191 SER A O 1
ATOM 1459 N N . THR A 1 192 ? -15.856 29.181 15.130 1.00 76.88 192 THR A N 1
ATOM 1460 C CA . THR A 1 192 ? -15.188 27.940 14.735 1.00 76.88 192 THR A CA 1
ATOM 1461 C C . THR A 1 192 ? -15.017 27.068 15.969 1.00 76.88 192 THR A C 1
ATOM 1463 O O . THR A 1 192 ? -14.360 27.474 16.927 1.00 76.88 192 THR A O 1
ATOM 1466 N N . THR A 1 193 ? -15.600 25.870 15.954 1.00 82.81 193 THR A N 1
ATOM 1467 C CA . THR A 1 193 ? -15.504 24.900 17.052 1.00 82.81 193 THR A CA 1
ATOM 1468 C C . THR A 1 193 ? -14.916 23.586 16.560 1.00 82.81 193 THR A C 1
ATOM 1470 O O . THR A 1 193 ? -15.251 23.116 15.473 1.00 82.81 193 THR A O 1
ATOM 1473 N N . VAL A 1 194 ? -14.048 22.977 17.369 1.00 87.88 194 VAL A N 1
ATOM 1474 C CA . VAL A 1 194 ? -13.513 21.638 17.102 1.00 87.88 194 VAL A CA 1
ATOM 1475 C C . VAL A 1 194 ? -14.459 20.611 17.716 1.00 87.88 194 VAL A C 1
ATOM 1477 O O . VAL A 1 194 ? -14.554 20.502 18.936 1.00 87.88 194 VAL A O 1
ATOM 1480 N N . GLU A 1 195 ? -15.159 19.860 16.873 1.00 88.69 195 GLU A N 1
ATOM 1481 C CA . GLU A 1 195 ? -16.039 18.769 17.290 1.00 88.69 195 GLU A CA 1
ATOM 1482 C C . GLU A 1 195 ? -15.296 17.436 17.149 1.00 88.69 195 GLU A C 1
ATOM 1484 O O . GLU A 1 195 ? -14.718 17.147 16.102 1.00 88.69 195 GLU A O 1
ATOM 1489 N N . THR A 1 196 ? -15.311 16.607 18.194 1.00 91.56 196 THR A N 1
ATOM 1490 C CA . THR A 1 196 ? -14.816 15.225 18.099 1.00 91.56 196 THR A CA 1
ATOM 1491 C C . THR A 1 196 ? -15.980 14.324 17.714 1.00 91.56 196 THR A C 1
ATOM 1493 O O . THR A 1 196 ? -17.034 14.376 18.348 1.00 91.56 196 THR A O 1
ATOM 1496 N N . ARG A 1 197 ? -15.807 13.517 16.667 1.00 92.50 197 ARG A N 1
ATOM 1497 C CA . ARG A 1 197 ? -16.819 12.570 16.192 1.00 92.50 197 ARG A CA 1
ATOM 1498 C C . ARG A 1 197 ? -16.234 11.167 16.159 1.00 92.50 197 ARG A C 1
ATOM 1500 O O . ARG A 1 197 ? -15.118 10.971 15.683 1.00 92.50 197 ARG A O 1
ATOM 1507 N N . LYS A 1 198 ? -17.023 10.209 16.640 1.00 94.12 198 LYS A N 1
ATOM 1508 C CA . LYS A 1 198 ? -16.766 8.779 16.465 1.00 94.12 198 LYS A CA 1
ATOM 1509 C C . LYS A 1 198 ? -17.199 8.368 15.066 1.00 94.12 198 LYS A C 1
ATOM 1511 O O . LYS A 1 198 ? -18.299 8.728 14.642 1.00 94.12 198 LYS A O 1
ATOM 1516 N N . ILE A 1 199 ? -16.349 7.636 14.363 1.00 94.88 199 ILE A N 1
ATOM 1517 C CA . ILE A 1 199 ? -16.610 7.149 13.012 1.00 94.88 199 ILE A CA 1
ATOM 1518 C C . ILE A 1 199 ? -16.514 5.632 13.020 1.00 94.88 199 ILE A C 1
ATOM 1520 O O . ILE A 1 199 ? -15.519 5.071 13.461 1.00 94.88 199 ILE A O 1
ATOM 1524 N N . ALA A 1 200 ? -17.567 4.981 12.535 1.00 96.00 200 ALA A N 1
ATOM 1525 C CA . ALA A 1 200 ? -17.594 3.542 12.340 1.00 96.00 200 ALA A CA 1
ATOM 1526 C C . ALA A 1 200 ? -16.942 3.193 10.994 1.00 96.00 200 ALA A C 1
ATOM 1528 O O . ALA A 1 200 ? -17.381 3.664 9.940 1.00 96.00 200 ALA A O 1
ATOM 1529 N N . ASN A 1 201 ? -15.905 2.358 11.014 1.00 96.94 201 ASN A N 1
ATOM 1530 C CA . ASN A 1 201 ? -15.134 2.009 9.825 1.00 96.9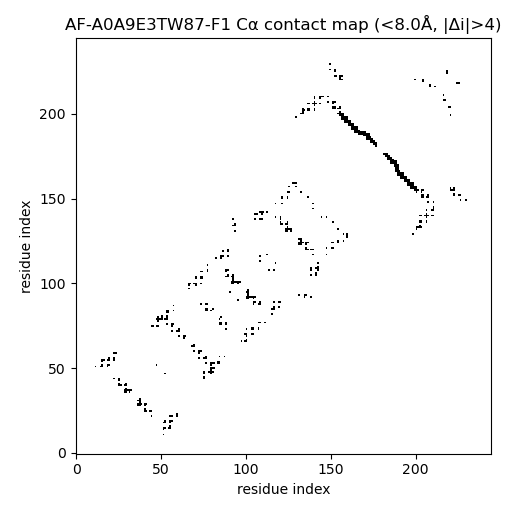4 201 ASN A CA 1
ATOM 1531 C C . ASN A 1 201 ? -15.698 0.750 9.166 1.00 96.94 201 ASN A C 1
ATOM 1533 O O . ASN A 1 201 ? -15.373 -0.379 9.532 1.00 96.94 201 ASN A O 1
ATOM 1537 N N . SER A 1 202 ? -16.557 0.936 8.161 1.00 96.81 202 SER A N 1
ATOM 1538 C CA . SER A 1 202 ? -17.172 -0.170 7.410 1.00 96.81 202 SER A CA 1
ATOM 1539 C C . SER A 1 202 ? -16.151 -1.093 6.741 1.00 96.81 202 SER A C 1
ATOM 1541 O O . SER A 1 202 ? -16.366 -2.301 6.715 1.00 96.81 202 SER A O 1
ATOM 1543 N N . GLN A 1 203 ? -15.026 -0.551 6.265 1.00 97.19 203 GLN A N 1
ATOM 1544 C CA . GLN A 1 203 ? -13.947 -1.346 5.669 1.00 97.19 203 GLN A CA 1
ATOM 1545 C C . GLN A 1 203 ? -13.235 -2.223 6.707 1.00 97.19 203 GLN A C 1
ATOM 1547 O O . GLN A 1 203 ? -12.924 -3.372 6.418 1.00 97.19 203 GLN A O 1
ATOM 1552 N N . ALA A 1 204 ? -13.047 -1.735 7.940 1.00 97.44 204 ALA A N 1
ATOM 1553 C CA . ALA A 1 204 ? -12.473 -2.543 9.018 1.00 97.44 204 ALA A CA 1
ATOM 1554 C C . ALA A 1 204 ? -13.397 -3.714 9.384 1.00 97.44 204 ALA A C 1
ATOM 1556 O O . ALA A 1 204 ? -12.948 -4.853 9.511 1.00 97.44 204 ALA A O 1
ATOM 1557 N N . LEU A 1 205 ? -14.709 -3.460 9.449 1.00 97.69 205 LEU A N 1
ATOM 1558 C CA . LEU A 1 205 ? -15.703 -4.512 9.652 1.00 97.69 205 LEU A CA 1
ATOM 1559 C C . LEU A 1 205 ? -15.745 -5.510 8.481 1.00 97.69 205 LEU A C 1
ATOM 1561 O O . LEU A 1 205 ? -15.850 -6.712 8.718 1.00 97.69 205 LEU A O 1
ATOM 1565 N N . SER A 1 206 ? -15.653 -5.045 7.229 1.00 97.31 206 SER A N 1
ATOM 1566 C CA . SER A 1 206 ? -15.593 -5.927 6.051 1.00 97.31 206 SER A CA 1
ATOM 1567 C C . SER A 1 206 ? -14.378 -6.851 6.115 1.00 97.31 206 SER A C 1
ATOM 1569 O O . SER A 1 206 ? -14.524 -8.073 6.032 1.00 97.31 206 SER A O 1
ATOM 1571 N N . ALA A 1 207 ? -13.202 -6.278 6.389 1.00 96.88 207 ALA A N 1
ATOM 1572 C CA . ALA A 1 207 ? -11.958 -7.012 6.572 1.00 96.88 207 ALA A CA 1
ATOM 1573 C C . ALA A 1 207 ? -12.080 -8.083 7.665 1.00 96.88 207 ALA A C 1
ATOM 1575 O O . ALA A 1 207 ? -11.758 -9.247 7.423 1.00 96.88 207 ALA A O 1
ATOM 1576 N N . LEU A 1 208 ? -12.621 -7.728 8.838 1.00 96.69 208 LEU A N 1
ATOM 1577 C CA . LEU A 1 208 ? -12.849 -8.685 9.924 1.00 96.69 208 LEU A CA 1
ATOM 1578 C C . LEU A 1 208 ? -13.793 -9.806 9.518 1.00 96.69 208 LEU A C 1
ATOM 1580 O O . LEU A 1 208 ? -13.499 -10.970 9.776 1.00 96.69 208 LEU A O 1
ATOM 1584 N N . ARG A 1 209 ? -14.906 -9.489 8.854 1.00 96.12 209 ARG A N 1
ATOM 1585 C CA . ARG A 1 209 ? -15.863 -10.504 8.394 1.00 96.12 209 ARG A CA 1
ATOM 1586 C C . ARG A 1 209 ? -15.249 -11.453 7.371 1.00 96.12 209 ARG A C 1
ATOM 1588 O O . ARG A 1 209 ? -15.567 -12.638 7.399 1.00 96.12 209 ARG A O 1
ATOM 1595 N N . LYS A 1 210 ? -14.372 -10.958 6.495 1.00 95.38 210 LYS A N 1
ATOM 1596 C CA . LYS A 1 210 ? -13.641 -11.793 5.534 1.00 95.38 210 LYS A CA 1
ATOM 1597 C C . LYS A 1 210 ? -12.643 -12.711 6.245 1.00 95.38 210 LYS A C 1
ATOM 1599 O O . LYS A 1 210 ? -12.641 -13.912 6.000 1.00 95.38 210 LYS A O 1
ATOM 1604 N N . ILE A 1 211 ? -11.846 -12.169 7.166 1.00 94.56 211 ILE A N 1
ATOM 1605 C CA . ILE A 1 211 ? -10.829 -12.921 7.922 1.00 94.56 211 ILE A CA 1
ATOM 1606 C C . ILE A 1 211 ? -11.477 -13.976 8.834 1.00 94.56 211 ILE A C 1
ATOM 1608 O O . ILE A 1 211 ? -10.996 -15.103 8.928 1.00 94.56 211 ILE A O 1
ATOM 1612 N N . THR A 1 212 ? -12.603 -13.639 9.464 1.00 94.69 212 THR A N 1
ATOM 1613 C CA . THR A 1 212 ? -13.313 -14.501 10.428 1.00 94.69 212 THR A CA 1
ATOM 1614 C C . THR A 1 212 ? -14.445 -15.317 9.804 1.00 94.69 212 THR A C 1
ATOM 1616 O O . THR A 1 212 ? -15.221 -15.954 10.519 1.00 94.69 212 THR A O 1
ATOM 1619 N N . GLN A 1 213 ? -14.525 -15.362 8.469 1.00 92.44 213 GLN A N 1
ATOM 1620 C CA . GLN A 1 213 ? -15.593 -16.050 7.742 1.00 92.44 213 GLN A CA 1
ATOM 1621 C C . GLN A 1 213 ? -15.741 -17.520 8.167 1.00 92.44 213 GLN A C 1
ATOM 1623 O O . GLN A 1 213 ? -16.861 -18.002 8.322 1.00 92.44 213 GLN A O 1
ATOM 1628 N N . ALA A 1 214 ? -14.627 -18.215 8.420 1.00 90.75 214 ALA A N 1
ATOM 1629 C CA . ALA A 1 214 ? -14.621 -19.612 8.862 1.00 90.75 214 ALA A CA 1
ATOM 1630 C C . ALA A 1 214 ? -15.284 -19.830 10.236 1.00 90.75 214 ALA A C 1
ATOM 1632 O O . ALA A 1 214 ? -15.765 -20.924 10.521 1.00 90.75 214 ALA A O 1
ATOM 1633 N N . HIS A 1 215 ? -15.336 -18.794 11.076 1.00 91.12 215 HIS A N 1
ATOM 1634 C CA . HIS A 1 215 ? -15.943 -18.846 12.406 1.00 91.12 215 HIS A CA 1
ATOM 1635 C C . HIS A 1 215 ? -17.417 -18.420 12.411 1.00 91.12 215 HIS A C 1
ATOM 1637 O O . HIS A 1 215 ? -18.099 -18.634 13.410 1.00 91.12 215 HIS A O 1
ATOM 1643 N N . ASN A 1 216 ? -17.913 -17.831 11.314 1.00 91.75 216 ASN A N 1
ATOM 1644 C CA . ASN A 1 216 ? -19.287 -17.334 11.179 1.00 91.75 216 ASN A CA 1
ATOM 1645 C C . ASN A 1 216 ? -19.723 -16.404 12.334 1.00 91.75 216 ASN A C 1
ATOM 1647 O O . ASN A 1 216 ? -20.859 -16.458 12.807 1.00 91.75 216 ASN A O 1
ATOM 1651 N N . VAL A 1 217 ? -18.805 -15.555 12.802 1.00 92.00 217 VAL A N 1
ATOM 1652 C CA . VAL A 1 217 ? -19.063 -14.564 13.853 1.00 92.00 217 VAL A CA 1
ATOM 1653 C C . VAL A 1 217 ? -19.274 -13.177 13.260 1.00 92.00 217 VAL A C 1
ATOM 1655 O O . VAL A 1 217 ? -18.698 -12.819 12.232 1.00 92.00 217 VAL A O 1
ATOM 1658 N N . ASN A 1 218 ? -20.119 -12.379 13.908 1.00 93.31 218 ASN A N 1
ATOM 1659 C CA . ASN A 1 218 ? -20.321 -10.984 13.545 1.00 93.31 218 ASN A CA 1
ATOM 1660 C C . ASN A 1 218 ? -20.834 -10.198 14.753 1.00 93.31 218 ASN A C 1
ATOM 1662 O O . ASN A 1 218 ? -22.013 -10.278 15.094 1.00 93.31 218 ASN A O 1
ATOM 1666 N N . PHE A 1 219 ? -19.953 -9.404 15.355 1.00 96.31 219 PHE A N 1
ATOM 1667 C CA . PHE A 1 219 ? -20.298 -8.510 16.461 1.00 96.31 219 PHE A CA 1
ATOM 1668 C C . PHE A 1 219 ? -20.506 -7.060 15.998 1.00 96.31 219 PHE A C 1
ATOM 1670 O O . PHE A 1 219 ? -20.565 -6.145 16.814 1.00 96.31 219 PHE A O 1
ATOM 1677 N N . GLN A 1 220 ? -20.643 -6.833 14.684 1.00 96.19 220 GLN A N 1
ATOM 1678 C CA . GLN A 1 220 ? -20.766 -5.499 14.094 1.00 96.19 220 GLN A CA 1
ATOM 1679 C C . GLN A 1 220 ? -19.612 -4.602 14.583 1.00 96.19 220 GLN A C 1
ATOM 1681 O O . GLN A 1 220 ? -18.455 -5.018 14.543 1.00 96.19 220 GLN A O 1
ATOM 1686 N N . TYR A 1 221 ? -19.918 -3.400 15.067 1.00 96.75 221 TYR A N 1
ATOM 1687 C CA . TYR A 1 221 ? -18.947 -2.442 15.596 1.00 96.75 221 TYR A CA 1
ATOM 1688 C C . TYR A 1 221 ? -18.690 -2.588 17.110 1.00 96.75 221 TYR A C 1
ATOM 1690 O O . TYR A 1 221 ? -18.123 -1.679 17.713 1.00 96.75 221 TYR A O 1
ATOM 1698 N N . ASP A 1 222 ? -19.109 -3.692 17.744 1.00 96.44 222 ASP A N 1
ATOM 1699 C CA . ASP A 1 222 ? -18.831 -3.955 19.162 1.00 96.44 222 ASP A CA 1
ATOM 1700 C C . ASP A 1 222 ? -17.397 -4.472 19.353 1.00 96.44 222 ASP A C 1
ATOM 1702 O O . ASP A 1 222 ? -17.112 -5.671 19.286 1.00 96.44 222 ASP A O 1
ATOM 1706 N N . GLU A 1 223 ? -16.482 -3.534 19.585 1.00 94.88 223 GLU A N 1
ATOM 1707 C CA . GLU A 1 223 ? -15.063 -3.809 19.810 1.00 94.88 223 GLU A CA 1
ATOM 1708 C C . GLU A 1 223 ? -14.823 -4.756 20.997 1.00 94.88 223 GLU A C 1
ATOM 1710 O O . GLU A 1 223 ? -13.961 -5.634 20.924 1.00 94.88 223 GLU A O 1
ATOM 1715 N N . GLN A 1 224 ? -15.592 -4.629 22.082 1.00 95.81 224 GLN A N 1
ATOM 1716 C CA . GLN A 1 224 ? -15.381 -5.436 23.282 1.00 95.81 224 GLN A CA 1
ATOM 1717 C C . GLN A 1 224 ? -15.781 -6.894 23.042 1.00 95.81 224 GLN A C 1
ATOM 1719 O O . GLN A 1 224 ? -15.042 -7.801 23.434 1.00 95.81 224 GLN A O 1
ATOM 1724 N N . ALA A 1 225 ? -16.905 -7.126 22.361 1.00 96.69 225 ALA A N 1
ATOM 1725 C CA . ALA A 1 225 ? -17.330 -8.468 21.974 1.00 96.69 225 ALA A CA 1
ATOM 1726 C C . ALA A 1 225 ? -16.300 -9.142 21.052 1.00 96.69 225 ALA A C 1
ATOM 1728 O O . ALA A 1 225 ? -15.932 -10.299 21.283 1.00 96.69 225 ALA A O 1
ATOM 1729 N N . TRP A 1 226 ? -15.763 -8.402 20.074 1.00 96.94 226 TRP A N 1
ATOM 1730 C CA . TRP A 1 226 ? -14.674 -8.885 19.224 1.00 96.94 226 TRP A CA 1
ATOM 1731 C C . TRP A 1 226 ? -13.409 -9.234 20.023 1.00 96.94 226 TRP A C 1
ATOM 1733 O O . TRP A 1 226 ? -12.846 -10.309 19.811 1.00 96.94 226 TRP A O 1
ATOM 1743 N N . LYS A 1 227 ? -12.976 -8.381 20.964 1.00 96.06 227 LYS A N 1
ATOM 1744 C CA . LYS A 1 227 ? -11.793 -8.638 21.812 1.00 96.06 227 LYS A CA 1
ATOM 1745 C C . LYS A 1 227 ? -11.978 -9.856 22.713 1.00 96.06 227 LYS A C 1
ATOM 1747 O O . LYS A 1 227 ? -11.070 -10.679 22.820 1.00 96.06 227 LYS A O 1
ATOM 1752 N N . THR A 1 228 ? -13.147 -10.003 23.338 1.00 95.50 228 THR A N 1
ATOM 1753 C CA . THR A 1 228 ? -13.464 -11.168 24.177 1.00 95.50 228 THR A CA 1
ATOM 1754 C C . THR A 1 228 ? -13.449 -12.457 23.358 1.00 95.50 228 THR A C 1
ATOM 1756 O O . THR A 1 228 ? -12.848 -13.444 23.785 1.00 95.50 228 THR A O 1
ATOM 1759 N N . TRP A 1 229 ? -14.049 -12.445 22.166 1.00 95.00 229 TRP A N 1
ATOM 1760 C CA . TRP A 1 229 ? -14.021 -13.592 21.262 1.00 95.00 229 TRP A CA 1
ATOM 1761 C C . TRP A 1 229 ? -12.600 -13.925 20.779 1.00 95.00 229 TRP A C 1
ATOM 1763 O O . TRP A 1 229 ? -12.186 -15.081 20.856 1.00 95.00 229 TRP A O 1
ATOM 1773 N N . TYR A 1 230 ? -11.824 -12.921 20.356 1.00 94.06 230 TYR A N 1
ATOM 1774 C CA . TYR A 1 230 ? -10.434 -13.098 19.922 1.00 94.06 230 TYR A CA 1
ATOM 1775 C C . TYR A 1 230 ? -9.557 -13.685 21.037 1.00 94.06 230 TYR A C 1
ATOM 1777 O O . TYR A 1 230 ? -8.753 -14.586 20.787 1.00 94.06 230 TYR A O 1
ATOM 1785 N N . GLY A 1 231 ? -9.743 -13.215 22.276 1.00 93.12 231 GLY A N 1
ATOM 1786 C CA . GLY A 1 231 ? -9.056 -13.744 23.453 1.00 93.12 231 GLY A CA 1
ATOM 1787 C C . GLY A 1 231 ? -9.411 -15.203 23.741 1.00 93.12 231 GLY A C 1
ATOM 1788 O O . GLY A 1 231 ? -8.518 -15.993 24.028 1.00 93.12 231 GLY A O 1
ATOM 1789 N N . ALA A 1 232 ? -10.685 -15.584 23.606 1.00 91.25 232 ALA A N 1
ATOM 1790 C CA . ALA A 1 232 ? -11.116 -16.975 23.761 1.00 91.25 232 ALA A CA 1
ATOM 1791 C C . ALA A 1 232 ? -10.542 -17.896 22.668 1.00 91.25 232 ALA A C 1
ATOM 1793 O O . ALA A 1 232 ? -10.199 -19.040 22.955 1.00 91.25 232 ALA A O 1
ATOM 1794 N N . LEU A 1 233 ? -10.400 -17.395 21.435 1.00 89.00 233 LEU A N 1
ATOM 1795 C CA . LEU A 1 233 ? -9.821 -18.141 20.313 1.00 89.00 233 LEU A CA 1
ATOM 1796 C C . LEU A 1 233 ? -8.330 -18.466 20.520 1.00 89.00 233 LEU A C 1
ATOM 1798 O O . LEU A 1 233 ? -7.874 -19.526 20.099 1.00 89.00 233 LEU A O 1
ATOM 1802 N N . HIS A 1 234 ? -7.584 -17.571 21.174 1.00 86.31 234 HIS A N 1
ATOM 1803 C CA . HIS A 1 234 ? -6.134 -17.694 21.385 1.00 86.31 234 HIS A CA 1
ATOM 1804 C C . HIS A 1 234 ? -5.751 -18.056 22.828 1.00 86.31 234 HIS A C 1
ATOM 1806 O O . HIS A 1 234 ? -4.569 -18.035 23.180 1.00 86.31 234 HIS A O 1
ATOM 1812 N N . ALA A 1 235 ? -6.727 -18.377 23.681 1.00 82.06 235 ALA A N 1
ATOM 1813 C CA . ALA A 1 235 ? -6.457 -18.829 25.036 1.00 82.06 235 ALA A CA 1
ATOM 1814 C C . ALA A 1 235 ? -5.694 -20.170 24.996 1.00 82.06 235 ALA A C 1
ATOM 1816 O O . ALA A 1 235 ? -6.077 -21.066 24.237 1.00 82.06 235 ALA A O 1
ATOM 1817 N N . PRO A 1 236 ? -4.623 -20.347 25.794 1.00 69.75 236 PRO A N 1
ATOM 1818 C CA . PRO A 1 236 ? -3.958 -21.640 25.887 1.00 69.75 236 PRO A CA 1
ATOM 1819 C C . PRO A 1 236 ? -4.959 -22.704 26.368 1.00 69.75 236 PRO A C 1
ATOM 1821 O O . PRO A 1 236 ? -5.814 -22.390 27.202 1.00 69.75 236 PRO A O 1
ATOM 1824 N N . PRO A 1 237 ? -4.866 -23.958 25.879 1.00 63.34 237 PRO A N 1
ATOM 1825 C CA . PRO A 1 237 ? -5.713 -25.035 26.372 1.00 63.34 237 PRO A CA 1
ATOM 1826 C C . PRO A 1 237 ? -5.518 -25.128 27.883 1.00 63.34 237 PRO A C 1
ATOM 1828 O O . PRO A 1 237 ? -4.380 -25.209 28.348 1.00 63.34 237 PRO A O 1
ATOM 1831 N N . GLU A 1 238 ? -6.614 -25.047 28.640 1.00 59.16 238 GLU A N 1
ATOM 1832 C CA . GLU A 1 238 ? -6.561 -24.979 30.096 1.00 59.16 238 GLU A CA 1
ATOM 1833 C C . GLU A 1 238 ? -5.639 -26.071 30.655 1.00 59.16 238 GLU A C 1
ATOM 1835 O O . GLU A 1 238 ? -5.925 -27.269 30.559 1.00 59.16 238 GLU A O 1
ATOM 1840 N N . VAL A 1 239 ? -4.522 -25.663 31.269 1.00 51.47 239 VAL A N 1
ATOM 1841 C CA . VAL A 1 239 ? -3.791 -26.539 32.181 1.00 51.47 239 VAL A CA 1
ATOM 1842 C C . VAL A 1 239 ? -4.751 -26.791 33.333 1.00 51.47 239 VAL A C 1
ATOM 1844 O O . VAL A 1 239 ? -4.967 -25.938 34.191 1.00 51.47 239 VAL A O 1
ATOM 1847 N N . ASN A 1 240 ? -5.380 -27.958 33.304 1.00 53.06 240 ASN A N 1
ATOM 1848 C CA . ASN A 1 240 ? -6.321 -28.429 34.305 1.00 53.06 240 ASN A CA 1
ATOM 1849 C C . ASN A 1 240 ? -5.572 -28.641 35.641 1.00 53.06 240 ASN A C 1
ATOM 1851 O O . ASN A 1 240 ? -5.225 -29.762 36.008 1.00 53.06 240 ASN A O 1
ATOM 1855 N 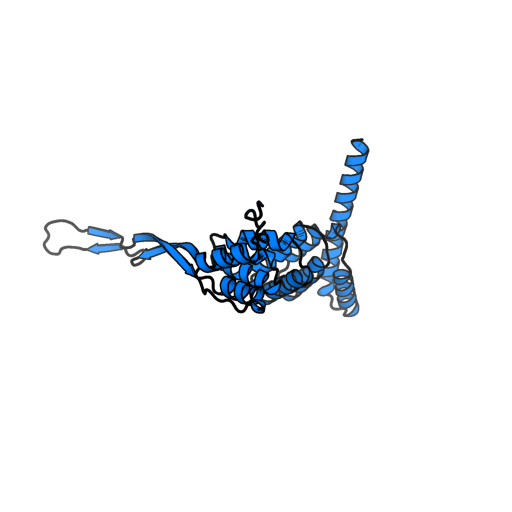N . LEU A 1 241 ? -5.311 -27.561 36.390 1.00 53.94 241 LEU A N 1
ATOM 1856 C CA . LEU A 1 241 ? -4.632 -27.572 37.700 1.00 53.94 241 LEU A CA 1
ATOM 1857 C C . LEU A 1 241 ? -5.479 -28.218 38.819 1.00 53.94 241 LEU A C 1
ATOM 1859 O O . LEU A 1 241 ? -5.112 -28.173 39.988 1.00 53.94 241 LEU A O 1
ATOM 1863 N N . ARG A 1 242 ? -6.617 -28.836 38.478 1.00 52.19 242 ARG A N 1
ATOM 1864 C CA . ARG A 1 242 ? -7.529 -29.513 39.413 1.00 52.19 242 ARG A CA 1
ATOM 1865 C C . ARG A 1 242 ? -7.353 -31.028 39.512 1.00 52.19 242 ARG A C 1
ATOM 1867 O O . ARG A 1 242 ? -8.150 -31.675 40.184 1.00 52.19 242 ARG A O 1
ATOM 1874 N N . ARG A 1 243 ? -6.318 -31.615 38.908 1.00 51.72 243 ARG A N 1
ATOM 1875 C CA . ARG A 1 243 ? -5.913 -32.990 39.243 1.00 51.72 243 ARG A CA 1
ATOM 1876 C C . ARG A 1 243 ? -4.800 -32.968 40.282 1.00 51.72 243 ARG A C 1
ATOM 1878 O O . ARG A 1 243 ? -3.629 -33.101 39.945 1.00 51.72 243 ARG A O 1
ATOM 1885 N N . VAL A 1 244 ? -5.197 -32.819 41.539 1.00 42.31 244 VAL A N 1
ATOM 1886 C CA . VAL A 1 244 ? -4.394 -33.263 42.681 1.00 42.31 244 VAL A CA 1
ATOM 1887 C C . VAL A 1 244 ? -5.136 -34.473 43.262 1.00 42.31 244 VAL A C 1
ATOM 1889 O O . VAL A 1 244 ? -6.294 -34.295 43.644 1.00 42.31 244 VAL A O 1
ATOM 1892 N N . PRO A 1 245 ? -4.568 -35.695 43.218 1.00 59.25 245 PRO A N 1
ATOM 1893 C CA . PRO A 1 245 ? -5.068 -36.825 44.000 1.00 59.25 245 PRO A CA 1
ATOM 1894 C C . PRO A 1 245 ? -4.935 -36.571 45.503 1.00 59.25 245 PRO A C 1
ATOM 1896 O O . PRO A 1 245 ? -3.928 -35.939 45.901 1.00 59.25 245 PRO A O 1
#